Protein AF-A0A810MZL2-F1 (afdb_monomer)

Nearest PDB structures (foldseek):
  2j1d-assembly1_G-2  TM=3.906E-01  e=5.690E+00  Homo sapiens

Sequence (263 aa):
MPAPQLIANAVSPTTVRTTRIGEGPQLATGLQIASEGLPTWSGIEKAMVGMSNGARTTRPPNHARLKVSGQWRQSMTGVDTPGEWGIVSLYWDPTSALTPEQRGDFRGRWDDLLWLNVPG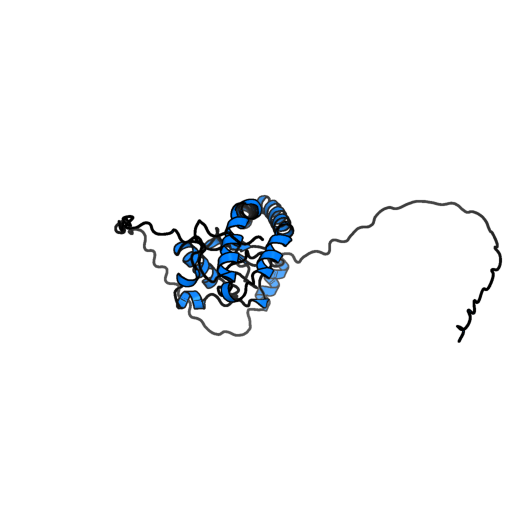PFWTGETDTCWTGRLHAPEHVLYGGEYFSEFVYRQPRTTAEVAALAEAAWDDPFGGYGCDGDDRWTPDAVRIWWRERDRVIQYVEQLSQRWIASERADEREAAAGLQDFASYLVGPLSDDLRIYLYWLIERRSPNPSDRLPPL

Solvent-accessible surface area (backbone atoms only — not comparable to full-atom values): 16521 Å² total; per-residue (Å²): 139,83,87,87,83,90,85,87,88,86,83,84,90,87,84,89,87,89,84,83,89,80,83,88,84,84,90,80,90,80,87,80,79,80,81,80,78,78,83,55,70,75,61,53,58,58,52,58,69,68,64,74,80,70,86,92,76,89,75,84,86,85,85,75,87,75,86,77,80,86,86,90,76,88,87,82,88,72,73,80,71,89,73,70,92,71,77,76,65,72,49,72,73,54,68,76,65,53,51,77,70,52,54,68,29,42,59,28,52,77,94,46,50,42,89,76,33,42,85,49,39,49,36,22,14,64,35,56,61,82,70,51,38,43,78,51,20,50,86,26,33,46,69,36,80,96,78,40,23,44,29,24,64,42,82,56,88,46,64,68,48,41,49,24,48,40,52,20,23,60,68,35,89,60,23,10,26,29,60,60,26,75,83,64,63,43,69,64,57,49,32,51,52,60,74,48,38,67,61,53,44,55,50,37,54,55,51,22,59,56,20,61,71,42,91,48,68,66,44,36,53,53,20,53,47,32,51,52,47,49,53,34,71,78,46,64,45,61,59,53,52,21,49,48,42,34,27,69,72,70,74,44,56,54,54,99,85,56,84,66,54,85,115

Foldseek 3Di:
DDDDDDDDDDDDDDDDDDDDDDDDDDDDDDDDDDDPDDDDPVVVVVVVVVPPPDDDDDDDDDPDDDPDDDDDDDDDPPPPDPDDPPQPFPDDQLVVLDDPVLQVLQPADPVQFDLLAQQDQKWFGDWDPPVQLCVQQVLFWAFDDPRRDITGLDDDDDSSNSVSNSVSSNPTPVSRMGRRRLVPDDLVNNVVSLVCLVVSLVRLVVQLVVLCPDPDPSSVSSSVSSVVSNVCSVPDSQVVSQQVSCCSVVVGGDGPPDDGDHD

Secondary structure (DSSP, 8-state):
-PPPPP-----------------------------PPPPPHHHHHHHHHHHSSS---------------S---S---------S-----S---GGGG--HHHHTT----GGG--TTSPSSS-EESS---SS-HHHH-TTTEEEETTTTEEEE-S---SHHHHHHHHHHHHH-TT--EE--HHHH--HHHHHHHHHTHHHHHHHHHHHHHHHHT-S-HHHHHHHHHHHHHHHHHHTTHHHHHHHHHHHHHHSSPPPTTS-PPP-

Mean predicted aligned error: 14.92 Å

Structure (mmCIF, N/CA/C/O backbone):
data_AF-A0A810MZL2-F1
#
_entry.id   AF-A0A810MZL2-F1
#
loop_
_atom_site.group_PDB
_atom_site.id
_atom_site.type_symbol
_atom_site.label_atom_id
_atom_site.label_alt_id
_atom_site.label_comp_id
_atom_site.label_asym_id
_atom_site.label_entity_id
_atom_site.label_seq_id
_atom_site.pdbx_PDB_ins_code
_atom_site.Cartn_x
_atom_site.Cartn_y
_atom_site.Cartn_z
_atom_site.occupancy
_atom_site.B_iso_or_equiv
_atom_site.auth_seq_id
_atom_site.auth_comp_id
_atom_site.auth_asym_id
_atom_site.auth_atom_id
_atom_site.pdbx_PDB_model_num
ATOM 1 N N . MET A 1 1 ? 4.705 -58.373 40.920 1.00 43.41 1 MET A N 1
ATOM 2 C CA . MET A 1 1 ? 4.534 -58.717 39.491 1.00 43.41 1 MET A CA 1
ATOM 3 C C . MET A 1 1 ? 5.725 -58.126 38.742 1.00 43.41 1 MET A C 1
ATOM 5 O O . MET A 1 1 ? 5.805 -56.905 38.699 1.00 43.41 1 MET A O 1
ATOM 9 N N . PRO A 1 2 ? 6.713 -58.933 38.315 1.00 46.03 2 PRO A N 1
ATOM 10 C CA . PRO A 1 2 ? 7.982 -58.438 37.778 1.00 46.03 2 PRO A CA 1
ATOM 11 C C . PRO A 1 2 ? 7.956 -58.244 36.251 1.00 46.03 2 PRO A C 1
ATOM 13 O O . PRO A 1 2 ? 7.150 -58.854 35.551 1.00 46.03 2 PRO A O 1
ATOM 16 N N . ALA A 1 3 ? 8.859 -57.388 35.767 1.00 34.78 3 ALA A N 1
ATOM 17 C CA . ALA A 1 3 ? 9.114 -57.081 34.358 1.00 34.78 3 ALA A CA 1
ATOM 18 C C . ALA A 1 3 ? 9.802 -58.242 33.600 1.00 34.78 3 ALA A C 1
ATOM 20 O O . ALA A 1 3 ? 10.537 -59.009 34.229 1.00 34.78 3 ALA A O 1
ATOM 21 N N . PRO A 1 4 ? 9.643 -58.354 32.264 1.00 58.44 4 PRO A N 1
ATOM 22 C CA . PRO A 1 4 ? 10.407 -59.287 31.443 1.00 58.44 4 PRO A CA 1
ATOM 23 C C . PRO A 1 4 ? 11.648 -58.658 30.781 1.00 58.44 4 PRO A C 1
ATOM 25 O O . PRO A 1 4 ? 11.786 -57.444 30.651 1.00 58.44 4 PRO A O 1
ATOM 28 N N . GLN A 1 5 ? 12.560 -59.557 30.413 1.00 45.75 5 GLN A N 1
ATOM 29 C CA . GLN A 1 5 ? 13.989 -59.383 30.160 1.00 45.75 5 GLN A CA 1
ATOM 30 C C . GLN A 1 5 ? 14.383 -58.893 28.753 1.00 45.75 5 GLN A C 1
ATOM 32 O O . GLN A 1 5 ? 13.670 -59.079 27.772 1.00 45.75 5 GLN A O 1
ATOM 37 N N . LEU A 1 6 ? 15.606 -58.350 28.704 1.00 35.94 6 LEU A N 1
ATOM 38 C CA . LEU A 1 6 ? 16.477 -58.114 27.547 1.00 35.94 6 LEU A CA 1
ATOM 39 C C . LEU A 1 6 ? 16.831 -59.404 26.782 1.00 35.94 6 LEU A C 1
ATOM 41 O O . LEU A 1 6 ? 17.169 -60.408 27.406 1.00 35.94 6 LEU A O 1
ATOM 45 N N . ILE A 1 7 ? 16.927 -59.318 25.450 1.00 41.00 7 ILE A N 1
ATOM 46 C CA . ILE A 1 7 ? 17.818 -60.167 24.640 1.00 41.00 7 ILE A CA 1
ATOM 47 C C . ILE A 1 7 ? 18.629 -59.257 23.712 1.00 41.00 7 ILE A C 1
ATOM 49 O O . ILE A 1 7 ? 18.082 -58.558 22.863 1.00 41.00 7 ILE A O 1
ATOM 53 N N . ALA A 1 8 ? 19.945 -59.276 23.914 1.00 33.94 8 ALA A N 1
ATOM 54 C CA . ALA A 1 8 ? 20.959 -58.687 23.054 1.00 33.94 8 ALA A CA 1
ATOM 55 C C . ALA A 1 8 ? 21.485 -59.759 22.088 1.00 33.94 8 ALA A C 1
ATOM 57 O O . ALA A 1 8 ? 21.716 -60.890 22.509 1.00 33.94 8 ALA A O 1
ATOM 58 N N . ASN A 1 9 ? 21.733 -59.393 20.829 1.00 38.91 9 ASN A N 1
ATOM 59 C CA . ASN A 1 9 ? 22.523 -60.200 19.899 1.00 38.91 9 ASN A CA 1
ATOM 60 C C . ASN A 1 9 ? 23.754 -59.403 19.468 1.00 38.91 9 ASN A C 1
ATOM 62 O O . ASN A 1 9 ? 23.645 -58.363 18.821 1.00 38.91 9 ASN A O 1
ATOM 66 N N . ALA A 1 10 ? 24.919 -59.920 19.850 1.00 33.16 10 ALA A N 1
ATOM 67 C CA . ALA A 1 10 ? 26.232 -59.502 19.394 1.00 33.16 10 ALA A CA 1
ATOM 68 C C . ALA A 1 10 ? 26.751 -60.533 18.383 1.00 33.16 10 ALA A C 1
ATOM 70 O O . ALA A 1 10 ? 26.660 -61.735 18.629 1.00 33.16 10 ALA A O 1
ATOM 71 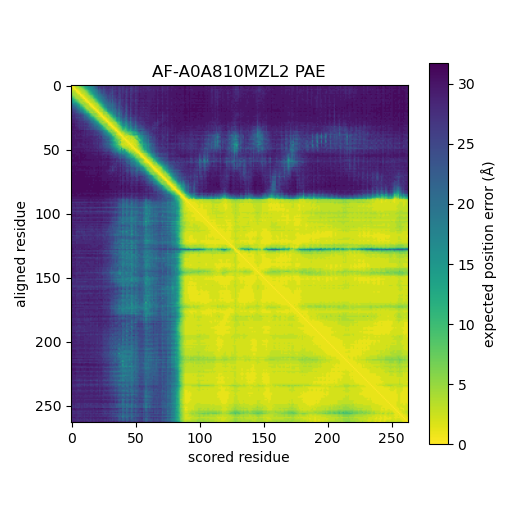N N . VAL A 1 11 ? 27.336 -60.069 17.278 1.00 42.22 11 VAL A N 1
ATOM 72 C CA . VAL A 1 11 ? 28.212 -60.880 16.421 1.00 42.22 11 VAL A CA 1
ATOM 73 C C . VAL A 1 11 ? 29.486 -60.077 16.165 1.00 42.22 11 VAL A C 1
ATOM 75 O O . VAL A 1 11 ? 29.443 -58.922 15.749 1.00 42.22 11 VAL A O 1
ATOM 78 N N . SER A 1 12 ? 30.609 -60.705 16.501 1.00 38.16 12 SER A N 1
ATOM 79 C CA . SER A 1 12 ? 31.983 -60.202 16.442 1.00 38.16 12 SER A CA 1
ATOM 80 C C . SER A 1 12 ? 32.639 -60.408 15.057 1.00 38.16 12 SER A C 1
ATOM 82 O O . SER A 1 12 ? 32.068 -61.088 14.204 1.00 38.16 12 SER A O 1
ATOM 84 N N . PRO A 1 13 ? 33.822 -59.803 14.811 1.00 45.28 13 PRO A N 1
ATOM 85 C CA . PRO A 1 13 ? 34.313 -59.435 13.483 1.00 45.28 13 PRO A CA 1
ATOM 86 C C . PRO A 1 13 ? 35.298 -60.453 12.886 1.00 45.28 13 PRO A C 1
ATOM 88 O O . PRO A 1 13 ? 35.836 -61.308 13.586 1.00 45.28 13 PRO A O 1
ATOM 91 N N . THR A 1 14 ? 35.593 -60.330 11.588 1.00 40.53 14 THR A N 1
ATOM 92 C CA . THR A 1 14 ? 36.705 -61.043 10.934 1.00 40.53 14 THR A CA 1
ATOM 93 C C . THR A 1 14 ? 37.639 -60.076 10.202 1.00 40.53 14 THR A C 1
ATOM 95 O O . THR A 1 14 ? 37.231 -59.072 9.627 1.00 40.53 14 THR A O 1
ATOM 98 N N . THR A 1 15 ? 38.915 -60.422 10.313 1.00 38.75 15 THR A N 1
ATOM 99 C CA . THR A 1 15 ? 40.168 -59.695 10.112 1.00 38.75 15 THR A CA 1
ATOM 100 C C . THR A 1 15 ? 40.555 -59.344 8.666 1.00 38.75 15 THR A C 1
ATOM 102 O O . THR A 1 15 ? 40.478 -60.164 7.760 1.00 38.75 15 THR A O 1
ATOM 105 N N . VAL A 1 16 ? 41.074 -58.116 8.538 1.00 36.69 16 VAL A N 1
ATOM 106 C CA . VAL A 1 16 ? 42.170 -57.559 7.709 1.00 36.69 16 VAL A CA 1
ATOM 107 C C . VAL A 1 16 ? 42.904 -58.480 6.712 1.00 36.69 16 VAL A C 1
ATOM 109 O O . VAL A 1 16 ? 43.498 -59.489 7.092 1.00 36.69 16 VAL A O 1
ATOM 112 N N . ARG A 1 17 ? 43.088 -57.979 5.477 1.00 33.75 17 ARG A N 1
ATOM 113 C CA . ARG A 1 17 ? 44.313 -58.215 4.689 1.00 33.75 17 ARG A CA 1
ATOM 114 C C . ARG A 1 17 ? 44.748 -56.961 3.917 1.00 33.75 17 ARG A C 1
ATOM 116 O O . ARG A 1 17 ? 43.993 -56.400 3.133 1.00 33.75 17 ARG A O 1
ATOM 123 N N . THR A 1 18 ? 45.985 -56.554 4.176 1.00 37.38 18 THR A N 1
ATOM 124 C CA . THR A 1 18 ? 46.707 -55.394 3.635 1.00 37.38 18 THR A CA 1
ATOM 125 C C . THR A 1 18 ? 47.349 -55.712 2.283 1.00 37.38 18 THR A C 1
ATOM 127 O O . THR A 1 18 ? 48.017 -56.738 2.173 1.00 37.38 18 THR A O 1
ATOM 130 N N . THR A 1 19 ? 47.277 -54.795 1.309 1.00 37.09 19 THR A N 1
ATOM 131 C CA . THR A 1 19 ? 48.292 -54.687 0.241 1.00 37.09 19 THR A CA 1
ATOM 132 C C . THR A 1 19 ? 48.511 -53.223 -0.169 1.00 37.09 19 THR A C 1
ATOM 134 O O . THR A 1 19 ? 47.628 -52.387 -0.011 1.00 37.09 19 THR A O 1
ATOM 137 N N . ARG A 1 20 ? 49.746 -52.940 -0.597 1.00 33.47 20 ARG A N 1
ATOM 138 C CA . ARG A 1 20 ? 50.459 -51.653 -0.697 1.00 33.47 20 ARG A CA 1
ATOM 139 C C . ARG A 1 20 ? 50.019 -50.698 -1.821 1.00 33.47 20 ARG A C 1
ATOM 141 O O . ARG A 1 20 ? 49.760 -51.138 -2.928 1.00 33.47 20 ARG A O 1
ATOM 148 N N . ILE A 1 21 ? 50.121 -49.403 -1.492 1.00 38.66 21 ILE A N 1
ATOM 149 C CA . ILE A 1 21 ? 50.854 -48.282 -2.139 1.00 38.66 21 ILE A CA 1
ATOM 150 C C . ILE A 1 21 ? 51.006 -48.296 -3.674 1.00 38.66 21 ILE A C 1
ATOM 152 O O . ILE A 1 21 ? 51.748 -49.110 -4.218 1.00 38.66 21 ILE A O 1
ATOM 156 N N . GLY A 1 22 ? 50.452 -47.255 -4.307 1.00 30.98 22 GLY A N 1
ATOM 157 C CA . GLY A 1 22 ? 50.811 -46.747 -5.633 1.00 30.98 22 GLY A CA 1
ATOM 158 C C . GLY A 1 22 ? 50.237 -45.336 -5.848 1.00 30.98 22 GLY A C 1
ATOM 159 O O . GLY A 1 22 ? 49.026 -45.188 -5.904 1.00 30.98 22 GLY A O 1
ATOM 160 N N . GLU A 1 23 ? 51.137 -44.349 -5.827 1.00 32.81 23 GLU A N 1
ATOM 161 C CA . GLU A 1 23 ? 51.204 -43.013 -6.471 1.00 32.81 23 GLU A CA 1
ATOM 162 C C . GLU A 1 23 ? 49.926 -42.278 -6.976 1.00 32.81 23 GLU A C 1
ATOM 164 O O . GLU A 1 23 ? 49.040 -42.862 -7.584 1.00 32.81 23 GLU A O 1
ATOM 169 N N . GLY A 1 24 ? 49.872 -40.952 -6.728 1.00 28.53 24 GLY A N 1
ATOM 170 C CA . GLY A 1 24 ? 48.767 -40.013 -7.044 1.00 28.53 24 GLY A CA 1
ATOM 171 C C . GLY A 1 24 ? 48.592 -39.646 -8.539 1.00 28.53 24 GLY A C 1
ATOM 172 O O . GLY A 1 24 ? 49.032 -40.428 -9.375 1.00 28.53 24 GLY A O 1
ATOM 173 N N . PRO A 1 25 ? 48.023 -38.471 -8.933 1.00 41.97 25 PRO A N 1
ATOM 174 C CA . PRO A 1 25 ? 47.819 -37.250 -8.138 1.00 41.97 25 PRO A CA 1
ATOM 175 C C . PRO A 1 25 ? 46.492 -36.464 -8.392 1.00 41.97 25 PRO A C 1
ATOM 177 O O . PRO A 1 25 ? 45.646 -36.841 -9.191 1.00 41.97 25 PRO A O 1
ATOM 180 N N . GLN A 1 26 ? 46.425 -35.295 -7.736 1.00 31.58 26 GLN A N 1
ATOM 181 C CA . GLN A 1 26 ? 45.693 -34.057 -8.071 1.00 31.58 26 GLN A CA 1
ATOM 182 C C . GLN A 1 26 ? 44.219 -33.871 -7.655 1.00 31.58 26 GLN A C 1
ATOM 184 O O . GLN A 1 26 ? 43.275 -34.427 -8.202 1.00 31.58 26 GLN A O 1
ATOM 189 N N . LEU A 1 27 ? 44.081 -32.945 -6.699 1.00 38.19 27 LEU A N 1
ATOM 190 C CA . LEU A 1 27 ? 42.889 -32.195 -6.321 1.00 38.19 27 LEU A CA 1
ATOM 191 C C . LEU A 1 27 ? 42.404 -31.318 -7.486 1.00 38.19 27 LEU A C 1
ATOM 193 O O . LEU A 1 27 ? 43.181 -30.530 -8.023 1.00 38.19 27 LEU A O 1
ATOM 197 N N . ALA A 1 28 ? 41.108 -31.387 -7.785 1.00 31.11 28 ALA A N 1
ATOM 198 C CA . ALA A 1 28 ? 40.386 -30.365 -8.533 1.00 31.11 28 ALA A CA 1
ATOM 199 C C . ALA A 1 28 ? 39.154 -29.934 -7.727 1.00 31.11 28 ALA A C 1
ATOM 201 O O . ALA A 1 28 ? 38.182 -30.671 -7.568 1.00 31.11 28 ALA A O 1
ATOM 202 N N . THR A 1 29 ? 39.250 -28.725 -7.186 1.00 38.25 29 THR A N 1
ATOM 203 C CA . THR A 1 29 ? 38.166 -27.922 -6.624 1.00 38.25 29 THR A CA 1
ATOM 204 C C . THR A 1 29 ? 37.344 -27.348 -7.780 1.00 38.25 29 THR A C 1
ATOM 206 O O . THR A 1 29 ? 37.923 -26.775 -8.699 1.00 38.25 29 THR A O 1
ATOM 209 N N . GLY A 1 30 ? 36.014 -27.454 -7.736 1.00 28.61 30 GLY A N 1
ATOM 210 C CA . GLY A 1 30 ? 35.147 -26.790 -8.715 1.00 28.61 30 GLY A CA 1
ATOM 211 C C . GLY A 1 30 ? 33.724 -27.335 -8.734 1.00 28.61 30 GLY A C 1
ATOM 212 O O . GLY A 1 30 ? 33.381 -28.124 -9.606 1.00 28.61 30 GLY A O 1
ATOM 213 N N . LEU A 1 31 ? 32.886 -26.910 -7.785 1.00 28.48 31 LEU A N 1
ATOM 214 C CA . LEU A 1 31 ? 31.438 -27.086 -7.896 1.00 28.48 31 LEU A CA 1
ATOM 215 C C . LEU A 1 31 ? 30.876 -25.851 -8.623 1.00 28.48 31 LEU A C 1
ATOM 217 O O . LEU A 1 31 ? 30.673 -24.802 -8.016 1.00 28.48 31 LEU A O 1
ATOM 221 N N . GLN A 1 32 ? 30.694 -25.959 -9.940 1.00 29.02 32 GLN A N 1
ATOM 222 C CA . GLN A 1 32 ? 29.885 -25.023 -10.721 1.00 29.02 32 GLN A CA 1
ATOM 223 C C . GLN A 1 32 ? 28.412 -25.280 -10.397 1.00 29.02 32 GLN A C 1
ATOM 225 O O . GLN A 1 32 ? 27.876 -26.334 -10.729 1.00 29.02 32 GLN A O 1
ATOM 230 N N . ILE A 1 33 ? 27.755 -24.310 -9.763 1.00 33.25 33 ILE A N 1
ATOM 231 C CA . ILE A 1 33 ? 26.295 -24.230 -9.776 1.00 33.25 33 ILE A CA 1
ATOM 232 C C . ILE A 1 33 ? 25.927 -23.615 -11.125 1.00 33.25 33 ILE A C 1
ATOM 234 O O . ILE A 1 33 ? 26.292 -22.477 -11.418 1.00 33.25 33 ILE A O 1
ATOM 238 N N . ALA A 1 34 ? 25.271 -24.404 -11.970 1.00 28.20 34 ALA A N 1
ATOM 239 C CA . ALA A 1 34 ? 24.714 -23.938 -13.226 1.00 28.20 34 ALA A CA 1
ATOM 240 C C . ALA A 1 34 ? 23.592 -22.930 -12.936 1.00 28.20 34 ALA A C 1
ATOM 242 O O . ALA A 1 34 ? 22.619 -23.249 -12.256 1.00 28.20 34 ALA A O 1
ATOM 243 N N . SER A 1 35 ? 23.737 -21.710 -13.449 1.00 32.91 35 SER A N 1
ATOM 244 C CA . SER A 1 35 ? 22.640 -20.758 -13.583 1.00 32.91 35 SER A CA 1
ATOM 245 C C . SER A 1 35 ? 21.758 -21.215 -14.745 1.00 32.91 35 SER A C 1
ATOM 247 O O . SER A 1 35 ? 22.084 -20.966 -15.909 1.00 32.91 35 SER A O 1
ATOM 249 N N . GLU A 1 36 ? 20.671 -21.921 -14.455 1.00 30.22 36 GLU A N 1
ATOM 250 C CA . GLU A 1 36 ? 19.623 -22.132 -15.452 1.00 30.22 36 GLU A CA 1
ATOM 251 C C . GLU A 1 36 ? 18.933 -20.787 -15.720 1.00 30.22 36 GLU A C 1
ATOM 253 O O . GLU A 1 36 ? 18.486 -20.093 -14.807 1.00 30.22 36 GLU A O 1
ATOM 258 N N . GLY A 1 37 ? 18.977 -20.367 -16.985 1.00 30.42 37 GLY A N 1
ATOM 259 C CA . GLY A 1 37 ? 18.555 -19.048 -17.434 1.00 30.42 37 GLY A CA 1
ATOM 260 C C . GLY A 1 37 ? 17.040 -18.872 -17.413 1.00 30.42 37 GLY A C 1
ATOM 261 O O . GLY A 1 37 ? 16.300 -19.692 -17.954 1.00 30.42 37 GLY A O 1
ATOM 262 N N . LEU A 1 38 ? 16.597 -17.750 -16.846 1.00 37.44 38 LEU A N 1
ATOM 263 C CA . LEU A 1 38 ? 15.251 -17.219 -17.047 1.00 37.44 38 LEU A CA 1
ATOM 264 C C . LEU A 1 38 ? 15.050 -16.83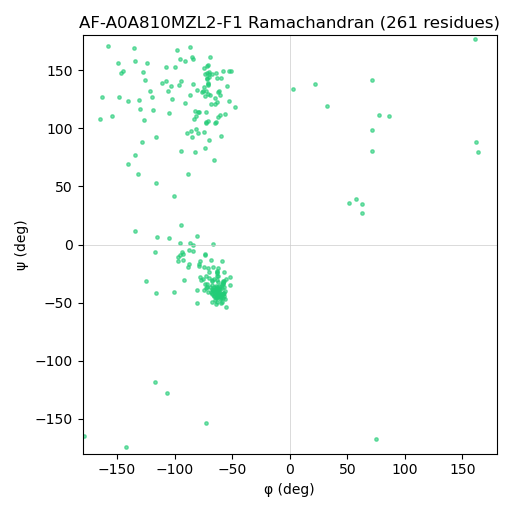5 -18.528 1.00 37.44 38 LEU A C 1
ATOM 266 O O . LEU A 1 38 ? 16.010 -16.417 -19.189 1.00 37.44 38 LEU A O 1
ATOM 270 N N . PRO A 1 39 ? 13.827 -16.969 -19.074 1.00 33.41 39 PRO A N 1
ATOM 271 C CA . PRO A 1 39 ? 13.556 -16.646 -20.467 1.00 33.41 39 PRO A CA 1
ATOM 272 C C . PRO A 1 39 ? 13.842 -15.169 -20.750 1.00 33.41 39 PRO A C 1
ATOM 274 O O . PRO A 1 39 ? 13.417 -14.269 -20.030 1.00 33.41 39 PRO A O 1
ATOM 277 N N . THR A 1 40 ? 14.572 -14.921 -21.834 1.00 46.66 40 THR A N 1
ATOM 278 C CA . THR A 1 40 ? 14.794 -13.568 -22.349 1.00 46.66 40 THR A CA 1
ATOM 279 C C . THR A 1 40 ? 13.507 -13.022 -22.972 1.00 46.66 40 THR A C 1
ATOM 281 O O . THR A 1 40 ? 12.681 -13.782 -23.476 1.00 46.66 40 THR A O 1
ATOM 284 N N . TRP A 1 41 ? 13.351 -11.696 -22.986 1.00 36.72 41 TRP A N 1
ATOM 285 C CA . TRP A 1 41 ? 12.169 -10.979 -23.496 1.00 36.72 41 TRP A CA 1
ATOM 286 C C . TRP A 1 41 ? 11.746 -11.385 -24.929 1.00 36.72 41 TRP A C 1
ATOM 288 O O . TRP A 1 41 ? 10.560 -11.422 -25.247 1.00 36.72 41 TRP A O 1
ATOM 298 N N . SER A 1 42 ? 12.690 -11.836 -25.765 1.00 37.75 42 SER A N 1
ATOM 299 C CA . SER A 1 42 ? 12.408 -12.391 -27.103 1.00 37.75 42 SER A CA 1
ATOM 300 C C . SER A 1 42 ? 11.564 -13.682 -27.079 1.00 37.75 42 SER A C 1
ATOM 302 O O . SER A 1 42 ? 10.841 -13.981 -28.033 1.00 37.75 42 SER A O 1
ATOM 304 N N . GLY A 1 43 ? 11.628 -14.456 -25.991 1.00 32.50 43 GLY A N 1
ATOM 305 C CA . GLY A 1 43 ? 10.793 -15.639 -25.772 1.00 32.50 43 GLY A CA 1
ATOM 306 C C . GLY A 1 43 ? 9.349 -15.299 -25.398 1.00 32.50 43 GLY A C 1
ATOM 307 O O . GLY A 1 43 ? 8.437 -16.036 -25.769 1.00 32.50 43 GLY A O 1
ATOM 308 N N . ILE A 1 44 ? 9.135 -14.159 -24.736 1.00 42.12 44 ILE A N 1
ATOM 309 C CA . ILE A 1 44 ? 7.817 -13.701 -24.279 1.00 42.12 44 ILE A CA 1
ATOM 310 C C . ILE A 1 44 ? 7.048 -13.051 -25.443 1.00 42.12 44 ILE A C 1
ATOM 312 O O . ILE A 1 44 ? 5.876 -13.364 -25.646 1.00 42.12 44 ILE A O 1
ATOM 316 N N . GLU A 1 45 ? 7.713 -12.283 -26.318 1.00 35.00 45 GLU A N 1
ATOM 317 C CA . GLU A 1 45 ? 7.092 -11.729 -27.540 1.00 35.00 45 GLU A CA 1
ATOM 318 C C . GLU A 1 45 ? 6.504 -12.812 -28.465 1.00 35.00 45 GLU A C 1
ATOM 320 O O . GLU A 1 45 ? 5.432 -12.634 -29.048 1.00 35.00 45 GLU A O 1
ATOM 325 N N . LYS A 1 46 ? 7.158 -13.978 -28.575 1.00 35.50 46 LYS A N 1
ATOM 326 C CA . LYS A 1 46 ? 6.647 -15.103 -29.380 1.00 35.50 46 LYS A CA 1
ATOM 327 C C . LYS A 1 46 ? 5.411 -15.771 -28.773 1.00 35.50 46 LYS A C 1
ATOM 329 O O . LYS A 1 46 ? 4.587 -16.283 -29.530 1.00 35.50 46 LYS A O 1
ATOM 334 N N . ALA A 1 47 ? 5.261 -15.749 -27.448 1.00 39.34 47 ALA A N 1
ATOM 335 C CA . ALA A 1 47 ? 4.066 -16.258 -26.777 1.00 39.34 47 ALA A CA 1
ATOM 336 C C . ALA A 1 47 ? 2.860 -15.318 -26.981 1.00 39.34 47 ALA A C 1
ATOM 338 O O . ALA A 1 47 ? 1.756 -15.791 -27.255 1.00 39.34 47 ALA A O 1
ATOM 339 N N . MET A 1 48 ? 3.082 -13.996 -26.983 1.00 37.91 48 MET A N 1
ATOM 340 C CA . MET A 1 48 ? 2.030 -12.986 -27.194 1.00 37.91 48 MET A CA 1
ATOM 341 C C . MET A 1 48 ? 1.386 -13.055 -28.595 1.00 37.91 48 MET A C 1
ATOM 343 O O . MET A 1 48 ? 0.172 -12.885 -28.739 1.00 37.91 48 MET A O 1
ATOM 347 N N . VAL A 1 49 ? 2.165 -13.374 -29.638 1.00 42.62 49 VAL A N 1
ATOM 348 C CA . VAL A 1 49 ? 1.642 -13.530 -31.014 1.00 42.62 49 VAL A CA 1
ATOM 349 C C . VAL A 1 49 ? 0.817 -14.817 -31.177 1.00 42.62 49 VAL A C 1
ATOM 351 O O . VAL A 1 49 ? -0.104 -14.862 -31.993 1.00 42.62 49 VAL A O 1
ATOM 354 N N . GLY A 1 50 ? 1.095 -15.857 -30.383 1.00 34.44 50 GLY A N 1
ATOM 355 C CA . GLY A 1 50 ? 0.386 -17.139 -30.447 1.00 34.44 50 GLY A CA 1
ATOM 356 C C . GLY A 1 50 ? -0.997 -17.136 -29.786 1.00 34.44 50 GLY A C 1
ATOM 357 O O . GLY A 1 50 ? -1.874 -17.885 -30.213 1.00 34.44 50 GLY A O 1
ATOM 358 N N . MET A 1 51 ? -1.216 -16.285 -28.779 1.00 38.31 51 MET A N 1
ATOM 359 C CA . MET A 1 51 ? -2.437 -16.301 -27.953 1.00 38.31 51 MET A CA 1
ATOM 360 C C . MET A 1 51 ? -3.521 -15.311 -28.422 1.00 38.31 51 MET A C 1
ATOM 362 O O . MET A 1 51 ? -4.666 -15.406 -27.993 1.00 38.31 51 MET A O 1
ATOM 366 N N . SER A 1 52 ? -3.214 -14.428 -29.382 1.00 37.09 52 SER A N 1
ATOM 367 C CA . SER A 1 52 ? -4.147 -13.407 -29.902 1.00 37.09 52 SER A CA 1
ATOM 368 C C . SER A 1 52 ? -5.172 -13.908 -30.944 1.00 37.09 52 SER A C 1
ATOM 370 O O . SER A 1 52 ? -5.908 -13.108 -31.520 1.00 37.09 52 SER A O 1
ATOM 372 N N . ASN A 1 53 ? -5.269 -15.220 -31.199 1.00 34.59 53 ASN A N 1
ATOM 373 C CA . ASN A 1 53 ?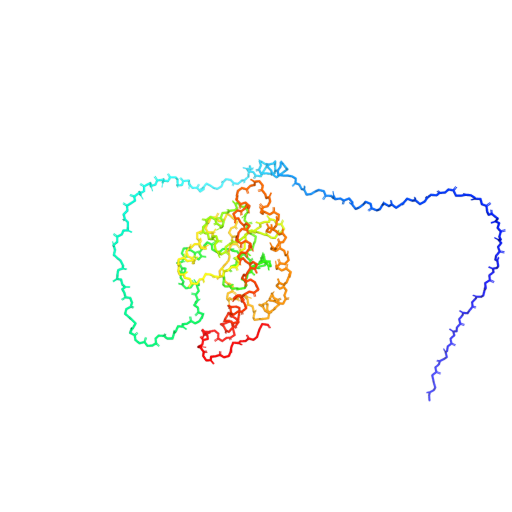 -6.205 -15.802 -32.177 1.00 34.59 53 ASN A CA 1
ATOM 374 C C . ASN A 1 53 ? -7.257 -16.727 -31.534 1.00 34.59 53 ASN A C 1
ATOM 376 O O . ASN A 1 53 ? -7.461 -17.857 -31.972 1.00 34.59 53 ASN A O 1
ATOM 380 N N . GLY A 1 54 ? -7.977 -16.243 -30.521 1.00 34.91 54 GLY A N 1
ATOM 381 C CA . GLY A 1 54 ? -9.145 -16.941 -29.979 1.00 34.91 54 GLY A CA 1
ATOM 382 C C . GLY A 1 54 ? -10.032 -16.029 -29.132 1.00 34.91 54 GLY A C 1
ATOM 383 O O . GLY A 1 54 ? -9.547 -15.407 -28.204 1.00 34.91 54 GLY A O 1
ATOM 384 N N . ALA A 1 55 ? -11.329 -15.986 -29.453 1.00 34.69 55 ALA A N 1
ATOM 385 C CA . ALA A 1 55 ? -12.405 -15.247 -28.772 1.00 34.69 55 ALA A CA 1
ATOM 386 C C . ALA A 1 55 ? -12.398 -13.708 -28.915 1.00 34.69 55 ALA A C 1
ATOM 388 O O . ALA A 1 55 ? -12.039 -12.936 -28.034 1.00 34.69 55 ALA A O 1
ATOM 389 N N . ARG A 1 56 ? -12.922 -13.265 -30.062 1.00 34.16 56 ARG A N 1
ATOM 390 C CA . ARG A 1 56 ? -13.290 -11.882 -30.366 1.00 34.16 56 ARG A CA 1
ATOM 391 C C . ARG A 1 56 ? -14.673 -11.587 -29.759 1.00 34.16 56 ARG A C 1
ATOM 393 O O . ARG A 1 56 ? -15.681 -11.936 -30.366 1.00 34.16 56 ARG A O 1
ATOM 400 N N . THR A 1 57 ? -14.741 -10.939 -28.597 1.00 38.12 57 THR A N 1
ATOM 401 C CA . THR A 1 57 ? -15.923 -10.156 -28.191 1.00 38.12 57 THR A CA 1
ATOM 402 C C . THR A 1 57 ? -15.572 -8.681 -28.345 1.00 38.12 57 THR A C 1
ATOM 404 O O . THR A 1 57 ? -14.649 -8.146 -27.741 1.00 38.12 57 THR A O 1
ATOM 407 N N . THR A 1 58 ? -16.244 -8.028 -29.284 1.00 34.47 58 THR A N 1
ATOM 408 C CA . THR A 1 58 ? -15.957 -6.658 -29.703 1.00 34.47 58 THR A CA 1
ATOM 409 C C . THR A 1 58 ? -16.401 -5.660 -28.634 1.00 34.47 58 THR A C 1
ATOM 411 O O . THR A 1 58 ? -17.593 -5.378 -28.519 1.00 34.47 58 THR A O 1
ATOM 414 N N . ARG A 1 59 ? -15.452 -5.092 -27.883 1.00 41.69 59 ARG A N 1
ATOM 415 C CA . ARG A 1 59 ? -15.634 -3.826 -27.152 1.00 41.69 59 ARG A CA 1
ATOM 416 C C . ARG A 1 59 ? -15.293 -2.681 -28.126 1.00 41.69 59 ARG A C 1
ATOM 418 O O . ARG A 1 59 ? -14.260 -2.774 -28.791 1.00 41.69 59 ARG A O 1
ATOM 425 N N . PRO A 1 60 ? -16.145 -1.658 -28.315 1.00 33.69 60 PRO A N 1
ATOM 426 C CA . PRO A 1 60 ? -15.866 -0.610 -29.293 1.00 33.69 60 PRO A CA 1
ATOM 427 C C . PRO A 1 60 ? -14.723 0.308 -28.816 1.00 33.69 60 PRO A C 1
ATOM 429 O O . PRO A 1 60 ? -14.649 0.612 -27.625 1.00 33.69 60 PRO A O 1
ATOM 432 N N . PRO A 1 61 ? -13.851 0.778 -29.727 1.00 34.44 61 PRO A N 1
ATOM 433 C CA . PRO A 1 61 ? -12.766 1.689 -29.393 1.00 34.44 61 PRO A CA 1
ATOM 434 C C . PRO A 1 61 ? -13.295 3.127 -29.332 1.00 34.44 61 PRO A C 1
ATOM 436 O O . PRO A 1 61 ? -13.686 3.687 -30.354 1.00 34.44 61 PRO A O 1
ATOM 439 N N . ASN A 1 62 ? -13.266 3.758 -28.158 1.00 37.94 62 ASN A N 1
ATOM 440 C CA . ASN A 1 62 ? -13.495 5.200 -28.045 1.00 37.94 62 ASN A CA 1
ATOM 441 C C . ASN A 1 62 ? -12.159 5.948 -28.052 1.00 37.94 62 ASN A C 1
ATOM 443 O O . ASN A 1 62 ? -11.656 6.403 -27.031 1.00 37.94 62 ASN A O 1
ATOM 447 N N . HIS A 1 63 ? -11.610 6.134 -29.253 1.00 32.88 63 HIS A N 1
ATOM 448 C CA . HIS A 1 63 ? -10.726 7.263 -29.514 1.00 32.88 63 HIS A CA 1
ATOM 449 C C . HIS A 1 63 ? -11.583 8.513 -29.742 1.00 32.88 63 HIS A C 1
ATOM 451 O O . HIS A 1 63 ? -12.012 8.792 -30.858 1.00 32.88 63 HIS A O 1
ATOM 457 N N . ALA A 1 64 ? -11.781 9.305 -28.691 1.00 31.36 64 ALA A N 1
ATOM 458 C CA . ALA A 1 64 ? -12.141 10.712 -28.818 1.00 31.36 64 ALA A CA 1
ATOM 459 C C . ALA A 1 64 ? -11.181 11.538 -27.962 1.00 31.36 64 ALA A C 1
ATOM 461 O O . ALA A 1 64 ? -11.398 11.826 -26.791 1.00 31.36 64 ALA A O 1
ATOM 462 N N . ARG A 1 65 ? -10.066 11.899 -28.595 1.00 34.84 65 ARG A N 1
ATOM 463 C CA . ARG A 1 65 ? -9.065 12.831 -28.089 1.00 34.84 65 ARG A CA 1
ATOM 464 C C . ARG A 1 65 ? -9.667 14.241 -28.092 1.00 34.84 65 ARG A C 1
ATOM 466 O O . ARG A 1 65 ? -9.539 14.956 -29.082 1.00 34.84 65 ARG A O 1
ATOM 473 N N . LEU A 1 66 ? -10.310 14.653 -27.003 1.00 26.92 66 LEU A N 1
ATOM 474 C CA . LEU A 1 66 ? -10.608 16.065 -26.754 1.00 26.92 66 LEU A CA 1
ATOM 475 C C . LEU A 1 66 ? -9.396 16.702 -26.072 1.00 26.92 66 LEU A C 1
ATOM 477 O O . LEU A 1 66 ? -9.202 16.614 -24.864 1.00 26.92 66 LEU A O 1
ATOM 481 N N . LYS A 1 67 ? -8.559 17.361 -26.879 1.00 34.47 67 LYS A N 1
ATOM 482 C CA . LYS A 1 67 ? -7.671 18.410 -26.378 1.00 34.47 67 LYS A CA 1
ATOM 483 C C . LYS A 1 67 ? -8.555 19.545 -25.858 1.00 34.47 67 LYS A C 1
ATOM 485 O O . LYS A 1 67 ? -9.093 20.299 -26.662 1.00 34.47 67 LYS A O 1
ATOM 490 N N . VAL A 1 68 ? -8.666 19.690 -24.543 1.00 30.83 68 VAL A N 1
ATOM 491 C CA . VAL A 1 68 ? -9.081 20.953 -23.923 1.00 30.83 68 VAL A CA 1
ATOM 492 C C . VAL A 1 68 ? -7.911 21.451 -23.088 1.00 30.83 68 VAL A C 1
ATOM 494 O O . VAL A 1 68 ? -7.698 21.071 -21.943 1.00 30.83 68 VAL A O 1
ATOM 497 N N . SER A 1 69 ? -7.095 22.274 -23.733 1.00 32.84 69 SER A N 1
ATOM 498 C CA . SER A 1 69 ? -6.127 23.144 -23.086 1.00 32.84 69 SER A CA 1
ATOM 499 C C . SER A 1 69 ? -6.858 24.259 -22.336 1.00 32.84 69 SER A C 1
ATOM 501 O O . SER A 1 69 ? -7.637 24.977 -22.952 1.00 32.84 69 SER A O 1
ATOM 503 N N . GLY A 1 70 ? -6.525 24.437 -21.056 1.00 30.83 70 GLY A N 1
ATOM 504 C CA . GLY A 1 70 ? -6.578 25.720 -20.351 1.00 30.83 70 GLY A CA 1
ATOM 505 C C . GLY A 1 70 ? -7.959 26.287 -20.018 1.00 30.83 70 GLY A C 1
ATOM 506 O O . GLY A 1 70 ? -8.541 26.981 -20.833 1.00 30.83 70 GLY A O 1
ATOM 507 N N . GLN A 1 71 ? -8.402 26.085 -18.774 1.00 33.72 71 GLN A N 1
ATOM 508 C CA . GLN A 1 71 ? -8.960 27.107 -17.864 1.00 33.72 71 GLN A CA 1
ATOM 509 C C . GLN A 1 71 ? -9.740 26.417 -16.742 1.00 33.72 71 GLN A C 1
ATOM 511 O O . GLN A 1 71 ? -10.949 26.263 -16.820 1.00 33.72 71 GLN A O 1
ATOM 516 N N . TRP A 1 72 ? -9.046 26.067 -15.660 1.00 29.77 72 TRP A N 1
ATOM 517 C CA . TRP A 1 72 ? -9.675 25.919 -14.347 1.00 29.77 72 TRP A CA 1
ATOM 518 C C . TRP A 1 72 ? -8.788 26.620 -13.313 1.00 29.77 72 TRP A C 1
ATOM 520 O O . TRP A 1 72 ? -7.989 26.016 -12.605 1.00 29.77 72 TRP A O 1
ATOM 530 N N . ARG A 1 73 ? -8.878 27.953 -13.292 1.00 36.94 73 ARG A N 1
ATOM 531 C CA . ARG A 1 73 ? -8.544 28.788 -12.133 1.00 36.94 73 ARG A CA 1
ATOM 532 C C . ARG A 1 73 ? -9.802 29.577 -11.790 1.00 36.94 73 ARG A C 1
ATOM 534 O O . ARG A 1 73 ? -10.343 30.221 -12.681 1.00 36.94 73 ARG A O 1
ATOM 541 N N . GLN A 1 74 ? -10.146 29.566 -10.498 1.00 30.53 74 GLN A N 1
ATOM 542 C CA . GLN A 1 74 ? -11.311 30.192 -9.844 1.00 30.53 74 GLN A CA 1
ATOM 543 C C . GLN A 1 74 ? -12.596 29.371 -10.086 1.00 30.53 74 GLN A C 1
ATOM 545 O O . GLN A 1 74 ? -13.023 29.214 -11.217 1.00 30.53 74 GLN A O 1
ATOM 550 N N . SER A 1 75 ? -13.213 28.714 -9.100 1.00 32.56 75 SER A N 1
ATOM 551 C CA . SER A 1 75 ? -13.471 29.162 -7.731 1.00 32.56 75 SER A CA 1
ATOM 552 C C . SER A 1 75 ? -13.613 27.975 -6.770 1.00 32.56 75 SER A C 1
ATOM 554 O O . SER A 1 75 ? -14.617 27.275 -6.795 1.00 32.56 75 SER A O 1
ATOM 556 N N . MET A 1 76 ? -12.639 27.792 -5.879 1.00 29.72 76 MET A N 1
ATOM 557 C CA . MET A 1 76 ? -12.835 27.134 -4.581 1.00 29.72 76 MET A CA 1
ATOM 558 C C . MET A 1 76 ? -12.001 27.889 -3.547 1.00 29.72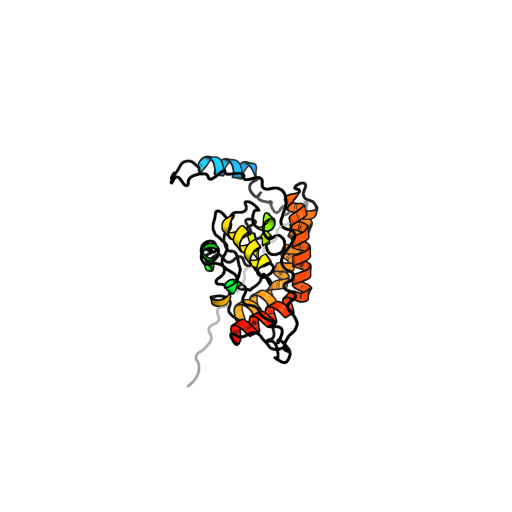 76 MET A C 1
ATOM 560 O O . MET A 1 76 ? -10.989 27.416 -3.050 1.00 29.72 76 MET A O 1
ATOM 564 N N . THR A 1 77 ? -12.416 29.114 -3.236 1.00 37.56 77 THR A N 1
ATOM 565 C CA . THR A 1 77 ? -12.161 29.686 -1.910 1.00 37.56 77 THR A CA 1
ATOM 566 C C . THR A 1 77 ? -13.322 29.276 -1.010 1.00 37.56 77 THR A C 1
ATOM 568 O O . THR A 1 77 ? -14.082 30.114 -0.535 1.00 37.56 77 THR A O 1
ATOM 571 N N . GLY A 1 78 ? -13.499 27.966 -0.840 1.00 30.77 78 GLY A N 1
ATOM 572 C CA . GLY A 1 78 ? -14.117 27.421 0.358 1.00 30.77 78 GLY A CA 1
ATOM 573 C C . GLY A 1 78 ? -13.004 27.351 1.385 1.00 30.77 78 GLY A C 1
ATOM 574 O O . GLY A 1 78 ? -12.339 26.334 1.515 1.00 30.77 78 GLY A O 1
ATOM 575 N N . VAL A 1 79 ? -12.701 28.491 2.003 1.00 36.03 79 VAL A N 1
ATOM 576 C CA . VAL A 1 79 ? -11.913 28.492 3.229 1.00 36.03 79 VAL A CA 1
ATOM 577 C C . VAL A 1 79 ? -12.805 27.786 4.236 1.00 36.03 79 VAL A C 1
ATOM 579 O O . VAL A 1 79 ? -13.803 28.364 4.665 1.00 36.03 79 VAL A O 1
ATOM 582 N N . ASP A 1 80 ? -12.488 26.534 4.551 1.00 38.25 80 ASP A N 1
ATOM 583 C CA . ASP A 1 80 ? -13.018 25.873 5.733 1.00 38.25 80 ASP A CA 1
ATOM 584 C C . ASP A 1 80 ? -12.576 26.711 6.933 1.00 38.25 80 ASP A C 1
ATOM 586 O O . ASP A 1 80 ? -11.453 26.631 7.431 1.00 38.25 80 ASP A O 1
ATOM 590 N N . THR A 1 81 ? -13.450 27.627 7.339 1.00 38.50 81 THR A N 1
ATOM 591 C CA . THR A 1 81 ? -13.377 28.292 8.634 1.00 38.50 81 THR A CA 1
ATOM 592 C C . THR A 1 81 ? -13.285 27.190 9.693 1.00 38.50 81 THR A C 1
ATOM 594 O O . THR A 1 81 ? -14.189 26.354 9.731 1.00 38.50 81 THR A O 1
ATOM 597 N N . PRO A 1 82 ? -12.255 27.164 10.560 1.00 40.81 82 PRO A N 1
ATOM 598 C CA . PRO A 1 82 ? -12.190 26.206 11.652 1.00 40.81 82 PRO A CA 1
ATOM 599 C C . PRO A 1 82 ? -13.208 26.620 12.719 1.00 40.81 82 PRO A C 1
ATOM 601 O O . PRO A 1 82 ? -12.908 27.354 13.661 1.00 40.81 82 PRO A O 1
ATOM 604 N N . GLY A 1 83 ? -14.454 26.215 12.496 1.00 38.44 83 GLY A N 1
ATOM 605 C CA . GLY A 1 83 ? -15.531 26.228 13.467 1.00 38.44 83 GLY A CA 1
ATOM 606 C C . GLY A 1 83 ? -15.553 24.889 14.189 1.00 38.44 83 GLY A C 1
ATOM 607 O O . GLY A 1 83 ? -15.704 23.856 13.549 1.00 38.44 83 GLY A O 1
ATOM 608 N N . GLU A 1 84 ? -15.419 24.957 15.514 1.00 40.25 84 GLU A N 1
ATOM 609 C CA . GLU A 1 84 ? -15.407 23.843 16.470 1.00 40.25 84 GLU A CA 1
ATOM 610 C C . GLU A 1 84 ? -14.140 22.980 16.429 1.00 40.25 84 GLU A C 1
ATOM 612 O O . GLU A 1 84 ? -13.539 22.747 15.388 1.00 40.25 84 GLU A O 1
ATOM 617 N N . TRP A 1 85 ? -13.681 22.556 17.607 1.00 49.56 85 TRP A N 1
ATOM 618 C CA . TRP A 1 85 ? -12.493 21.726 17.808 1.00 49.56 85 TRP A CA 1
ATOM 619 C C . TRP A 1 85 ? -12.709 20.332 17.198 1.00 49.56 85 TRP A C 1
ATOM 621 O O . TRP A 1 85 ? -12.946 19.359 17.912 1.00 49.56 85 TRP A O 1
ATOM 631 N N . GLY A 1 86 ? -12.689 20.255 15.868 1.00 50.34 86 GLY A N 1
ATOM 632 C CA . GLY A 1 86 ? -12.843 19.034 15.101 1.00 50.34 86 GLY A CA 1
ATOM 633 C C . GLY A 1 86 ? -11.717 18.087 15.471 1.00 50.34 86 GLY A C 1
ATOM 634 O O . GLY A 1 86 ? -10.547 18.358 15.203 1.00 50.34 86 GLY A O 1
ATOM 635 N N . ILE A 1 87 ? -12.072 16.994 16.138 1.00 56.09 87 ILE A N 1
ATOM 636 C CA . ILE A 1 87 ? -11.159 15.889 16.395 1.00 56.09 87 ILE A CA 1
ATOM 637 C C . ILE A 1 87 ? -10.650 15.432 15.027 1.00 56.09 87 ILE A C 1
ATOM 639 O O . ILE A 1 87 ? -11.424 14.934 14.211 1.00 56.09 87 ILE A O 1
ATOM 643 N N . VAL A 1 88 ? -9.361 15.646 14.757 1.00 69.00 88 VAL A N 1
ATOM 644 C CA . VAL A 1 88 ? -8.713 15.102 13.563 1.00 69.00 88 VAL A CA 1
ATOM 645 C C . VAL A 1 88 ? -8.789 13.585 13.690 1.00 69.00 88 VAL A C 1
ATOM 647 O O . VAL A 1 88 ? -8.168 13.002 14.580 1.00 69.00 88 VAL A O 1
ATOM 650 N N . SER A 1 89 ? -9.609 12.959 12.847 1.00 82.25 89 SER A N 1
ATOM 651 C CA . SER A 1 89 ? -9.704 11.504 12.775 1.00 82.25 89 SER A CA 1
ATOM 652 C C . SER A 1 89 ? -8.352 10.956 12.330 1.00 82.25 89 SER A C 1
ATOM 654 O O . SER A 1 89 ? -7.838 11.354 11.287 1.00 82.25 89 SER A O 1
ATOM 656 N N . LEU A 1 90 ? -7.755 10.076 13.134 1.00 91.19 90 LEU A N 1
ATOM 657 C CA . LEU A 1 90 ? -6.467 9.456 12.820 1.00 91.19 90 LEU A CA 1
ATOM 658 C C . LEU A 1 90 ? -6.600 8.395 11.720 1.00 91.19 90 LEU A C 1
ATOM 660 O O . LEU A 1 90 ? -5.694 8.247 10.907 1.00 91.19 90 LEU A O 1
ATOM 664 N N . TYR A 1 91 ? -7.729 7.681 11.683 1.00 93.56 91 TYR A N 1
ATOM 665 C CA . TYR A 1 91 ? -8.116 6.827 10.565 1.00 93.56 91 TYR A CA 1
ATOM 666 C C . TYR A 1 91 ? -9.243 7.487 9.773 1.00 93.56 91 TYR A C 1
ATOM 668 O O . TYR A 1 91 ? -10.240 7.934 10.345 1.00 93.56 91 TYR A O 1
ATOM 676 N N . TRP A 1 92 ? -9.100 7.518 8.457 1.00 94.19 92 TRP A N 1
ATOM 677 C CA . TRP A 1 92 ? -10.134 7.919 7.513 1.00 94.19 92 TRP A CA 1
ATOM 678 C C . TRP A 1 92 ? -10.400 6.721 6.607 1.00 94.19 92 TRP A C 1
ATOM 680 O O . TRP A 1 92 ? -9.442 6.184 6.067 1.00 94.19 92 TRP A O 1
ATOM 690 N N . ASP A 1 93 ? -11.660 6.289 6.474 1.00 95.12 93 ASP A N 1
ATOM 691 C CA . ASP A 1 93 ? -12.031 5.185 5.578 1.00 95.12 93 ASP A CA 1
ATOM 692 C C . ASP A 1 93 ? -11.899 5.647 4.118 1.00 95.12 93 ASP A C 1
ATOM 694 O O . ASP A 1 93 ? -12.753 6.407 3.637 1.00 95.12 93 ASP A O 1
ATOM 698 N N . PRO A 1 94 ? -10.869 5.190 3.387 1.00 96.75 94 PRO A N 1
ATOM 699 C CA . PRO A 1 94 ? -10.622 5.676 2.042 1.00 96.75 94 PRO A CA 1
ATOM 700 C C . PRO A 1 94 ? -11.562 5.026 1.020 1.00 96.75 94 PRO A C 1
ATOM 702 O O . PRO A 1 94 ? -11.765 5.562 -0.069 1.00 96.75 94 PRO A O 1
ATOM 705 N N . THR A 1 95 ? -12.211 3.909 1.361 1.00 97.12 95 THR A N 1
ATOM 706 C CA . THR A 1 95 ? -13.200 3.286 0.478 1.00 97.12 95 THR A CA 1
ATOM 707 C C . THR A 1 95 ? -14.459 4.142 0.379 1.00 97.12 95 THR A C 1
ATOM 709 O O . THR A 1 95 ? -15.162 4.078 -0.628 1.00 97.12 95 THR A O 1
ATOM 712 N N . SER A 1 96 ? -14.745 4.990 1.372 1.00 96.44 96 SER A N 1
ATOM 713 C CA . SER A 1 96 ? -15.881 5.919 1.349 1.00 96.44 96 SER A CA 1
ATOM 714 C C . SER A 1 96 ? -15.789 6.966 0.228 1.00 96.44 96 SER A C 1
ATOM 716 O O . SER A 1 96 ? -16.819 7.454 -0.235 1.00 96.44 96 SER A O 1
ATOM 718 N N . ALA A 1 97 ? -14.579 7.257 -0.264 1.00 97.44 97 ALA A N 1
ATOM 719 C CA . ALA A 1 97 ? -14.341 8.181 -1.373 1.00 97.44 97 ALA A CA 1
ATOM 720 C C . ALA A 1 97 ? -14.633 7.585 -2.761 1.00 97.44 97 ALA A C 1
ATOM 722 O O . ALA A 1 97 ? -14.730 8.337 -3.731 1.00 97.44 97 ALA A O 1
ATOM 723 N N . LEU A 1 98 ? -14.786 6.261 -2.877 1.00 97.94 98 LEU A N 1
ATOM 724 C CA . LEU A 1 98 ? -15.058 5.607 -4.156 1.00 97.94 98 LEU A CA 1
ATOM 725 C C . LEU A 1 98 ? -16.512 5.801 -4.593 1.00 97.94 98 LEU A C 1
ATOM 727 O O . LEU A 1 98 ? -17.458 5.485 -3.855 1.00 97.94 98 LEU A O 1
ATOM 731 N N . THR A 1 99 ? -16.690 6.204 -5.848 1.00 97.56 99 THR A N 1
ATOM 732 C CA . THR A 1 99 ? -17.986 6.120 -6.532 1.00 97.56 99 THR A CA 1
ATOM 733 C C . THR A 1 99 ? -18.377 4.656 -6.805 1.00 97.56 99 THR A C 1
ATOM 735 O O . THR A 1 99 ? -17.516 3.772 -6.803 1.00 97.56 99 THR A O 1
ATOM 738 N N . PRO A 1 100 ? -19.665 4.354 -7.064 1.00 96.62 100 PRO A N 1
ATOM 739 C CA . PRO A 1 100 ? -20.086 2.998 -7.426 1.00 96.62 100 PRO A CA 1
ATOM 740 C C . PRO A 1 100 ? -19.406 2.452 -8.687 1.00 96.62 100 PRO A C 1
ATOM 742 O O . PRO A 1 100 ? -19.146 1.256 -8.756 1.00 96.62 100 PRO A O 1
ATOM 745 N N . GLU A 1 101 ? -19.116 3.317 -9.663 1.00 96.06 101 GLU A N 1
ATOM 746 C CA . GLU A 1 101 ? -18.420 2.933 -10.895 1.00 96.06 101 GLU A CA 1
ATOM 747 C C . GLU A 1 101 ? -16.973 2.536 -10.595 1.00 96.06 101 GLU A C 1
ATOM 749 O O . GLU A 1 101 ? -16.588 1.416 -10.909 1.00 96.06 101 GLU A O 1
ATOM 754 N N . GLN A 1 102 ? -16.244 3.372 -9.847 1.00 97.25 102 GLN A N 1
ATOM 755 C CA . GLN A 1 102 ? -14.867 3.081 -9.431 1.00 97.25 102 GLN A CA 1
ATOM 756 C C . GLN A 1 102 ? -14.761 1.809 -8.586 1.00 97.25 102 GLN A C 1
ATOM 758 O O . GLN A 1 102 ? -13.831 1.034 -8.767 1.00 97.25 102 GLN A O 1
ATOM 763 N N . ARG A 1 103 ? -15.720 1.530 -7.686 1.00 96.88 103 ARG A N 1
ATOM 764 C CA . ARG A 1 103 ? -15.745 0.241 -6.959 1.00 96.88 103 ARG A CA 1
ATOM 765 C C . ARG A 1 103 ? -15.813 -0.954 -7.905 1.00 96.88 103 ARG A C 1
ATOM 767 O O . ARG A 1 103 ? -15.279 -2.006 -7.583 1.00 96.88 103 ARG A O 1
ATOM 774 N N . GLY A 1 104 ? -16.473 -0.798 -9.051 1.00 96.12 104 GLY A N 1
ATOM 775 C CA . GLY A 1 104 ? -16.583 -1.832 -10.071 1.00 96.12 104 GLY A CA 1
ATOM 776 C C . GLY A 1 104 ? -15.268 -2.157 -10.780 1.00 96.12 104 GLY A C 1
ATOM 777 O O . GLY A 1 104 ? -15.219 -3.180 -11.466 1.00 96.12 104 GLY A O 1
ATOM 778 N N . ASP A 1 105 ? -14.225 -1.341 -10.628 1.00 96.69 105 ASP A N 1
ATOM 779 C CA . ASP A 1 105 ? -12.898 -1.583 -11.209 1.00 96.69 105 ASP A CA 1
ATOM 780 C C . ASP A 1 105 ? -11.997 -2.424 -10.290 1.00 96.69 105 ASP A C 1
ATOM 782 O O . ASP A 1 105 ? -11.102 -3.114 -10.767 1.00 96.69 105 ASP A O 1
ATOM 786 N N . PHE A 1 106 ? -12.307 -2.491 -8.991 1.00 97.75 106 PHE A N 1
ATOM 787 C CA . PHE A 1 106 ? -11.599 -3.341 -8.032 1.00 97.75 106 PHE A CA 1
ATOM 788 C C . PHE A 1 106 ? -12.173 -4.767 -8.037 1.00 97.75 106 PHE A C 1
ATOM 790 O O . PHE A 1 106 ? -13.147 -5.067 -7.343 1.00 97.75 106 PHE A O 1
ATOM 797 N N . ARG A 1 107 ? -11.589 -5.654 -8.850 1.00 96.81 107 ARG A N 1
ATOM 798 C CA . ARG A 1 107 ? -12.064 -7.035 -9.081 1.00 96.81 107 ARG A CA 1
ATOM 799 C C . ARG A 1 107 ? -11.094 -8.119 -8.608 1.00 96.81 107 ARG A C 1
ATOM 801 O O . ARG A 1 107 ? -11.346 -9.301 -8.855 1.00 96.81 107 ARG A O 1
ATOM 808 N N . GLY A 1 108 ? -10.022 -7.725 -7.929 1.00 96.75 108 GLY A N 1
ATOM 809 C CA . GLY A 1 108 ? -8.973 -8.614 -7.460 1.00 96.75 108 GLY A CA 1
ATOM 810 C C . GLY A 1 108 ? -9.517 -9.709 -6.548 1.00 96.75 108 GLY A C 1
ATOM 811 O O . GLY A 1 108 ? -10.484 -9.521 -5.804 1.00 96.75 108 GLY A O 1
ATOM 812 N N . ARG A 1 109 ? -8.865 -10.873 -6.567 1.00 96.81 109 ARG A N 1
ATOM 813 C CA . ARG A 1 109 ? -9.200 -12.002 -5.689 1.00 96.81 109 ARG A CA 1
ATOM 814 C C . ARG A 1 109 ? -8.217 -12.097 -4.533 1.00 96.81 109 ARG A C 1
ATOM 816 O O . ARG A 1 109 ? -7.014 -12.161 -4.748 1.00 96.81 109 ARG A O 1
ATOM 823 N N . TRP A 1 110 ? -8.734 -12.104 -3.306 1.00 97.12 110 TRP A N 1
ATOM 824 C CA . TRP A 1 110 ? -7.897 -12.078 -2.102 1.00 97.12 110 TRP A CA 1
ATOM 825 C C . TRP A 1 110 ? -6.884 -13.231 -2.031 1.00 97.12 110 TRP A C 1
ATOM 827 O O . TRP A 1 110 ? -5.789 -13.063 -1.506 1.00 97.12 110 TRP A O 1
ATOM 837 N N . ASP A 1 111 ? -7.233 -14.395 -2.585 1.00 96.69 111 ASP A N 1
ATOM 838 C CA . ASP A 1 111 ? -6.340 -15.560 -2.641 1.00 96.69 111 ASP A CA 1
ATOM 839 C C . ASP A 1 111 ? -5.064 -15.302 -3.464 1.00 96.69 111 ASP A C 1
ATOM 841 O O . ASP A 1 111 ? -4.064 -15.989 -3.262 1.00 96.69 111 ASP A O 1
ATOM 845 N N . ASP A 1 112 ? -5.087 -14.293 -4.338 1.00 95.94 112 ASP A N 1
ATOM 846 C CA . ASP A 1 112 ? -3.963 -13.901 -5.188 1.00 95.94 112 ASP A CA 1
ATOM 847 C C . ASP A 1 112 ? -3.130 -12.768 -4.558 1.00 95.94 112 ASP A C 1
ATOM 849 O O . ASP A 1 112 ? -2.169 -12.310 -5.174 1.00 95.94 112 ASP A O 1
ATOM 853 N N . LEU A 1 113 ? -3.482 -12.303 -3.346 1.00 96.75 113 LEU A N 1
ATOM 854 C CA . LEU A 1 113 ? -2.838 -11.183 -2.651 1.00 96.75 113 LEU A CA 1
ATOM 855 C C . LEU A 1 113 ? -1.310 -11.311 -2.667 1.00 96.75 113 LEU A C 1
ATOM 857 O O . LEU A 1 113 ? -0.722 -12.216 -2.064 1.00 96.75 113 LEU A O 1
ATOM 861 N N . LEU A 1 114 ? -0.649 -10.335 -3.287 1.00 95.25 114 LEU A N 1
ATOM 862 C CA . LEU A 1 114 ? 0.803 -10.309 -3.320 1.00 95.25 114 LEU A CA 1
ATOM 863 C C . LEU A 1 114 ? 1.348 -9.898 -1.945 1.00 95.25 114 LEU A C 1
ATOM 865 O O . LEU A 1 114 ? 0.987 -8.850 -1.410 1.00 95.25 114 LEU A O 1
ATOM 869 N N . TRP A 1 115 ? 2.270 -10.693 -1.395 1.00 97.00 115 TRP A N 1
ATOM 870 C CA . TRP A 1 115 ? 2.847 -10.515 -0.049 1.00 97.00 115 TRP A CA 1
ATOM 871 C C . TRP A 1 115 ? 3.560 -9.167 0.184 1.00 97.00 115 TRP A C 1
ATOM 873 O O . TRP A 1 115 ? 3.845 -8.811 1.326 1.00 97.00 115 TRP A O 1
ATOM 883 N N . LEU A 1 116 ? 3.845 -8.418 -0.886 1.00 98.06 116 LEU A N 1
ATOM 884 C CA . LEU A 1 116 ? 4.436 -7.079 -0.839 1.00 98.06 116 LEU A CA 1
ATOM 885 C C . LEU A 1 116 ? 3.428 -5.973 -0.498 1.00 98.06 116 LEU A C 1
ATOM 887 O O . LEU A 1 116 ? 3.853 -4.890 -0.097 1.00 98.06 116 LEU A O 1
ATOM 891 N N . ASN A 1 117 ? 2.121 -6.222 -0.647 1.00 98.50 117 ASN A N 1
ATOM 892 C CA . ASN A 1 117 ? 1.096 -5.233 -0.327 1.00 98.50 117 ASN A CA 1
ATOM 893 C C . ASN A 1 117 ? 1.168 -4.845 1.149 1.00 98.50 117 ASN A C 1
ATOM 895 O O . ASN A 1 117 ? 1.142 -5.704 2.033 1.00 98.50 117 ASN A O 1
ATOM 899 N N . VAL A 1 118 ? 1.217 -3.541 1.409 1.00 98.62 118 VAL A N 1
ATOM 900 C CA . VAL A 1 118 ? 1.095 -3.015 2.766 1.00 98.62 118 VAL A CA 1
ATOM 901 C C . VAL A 1 118 ? -0.351 -3.192 3.232 1.00 98.62 118 VAL A C 1
ATOM 903 O O . VAL A 1 118 ? -1.259 -2.764 2.513 1.00 98.62 118 VAL A O 1
ATOM 906 N N . PRO A 1 119 ? -0.587 -3.768 4.428 1.00 98.75 119 PRO A N 1
ATOM 907 C CA . PRO A 1 119 ? -1.937 -3.989 4.917 1.00 98.75 119 PRO A CA 1
ATOM 908 C C . PRO A 1 119 ? -2.797 -2.725 4.931 1.00 98.75 119 PRO A C 1
ATOM 910 O O . PRO A 1 119 ? -2.357 -1.655 5.355 1.00 98.75 119 PRO A O 1
ATOM 913 N N . GLY A 1 120 ? -4.036 -2.876 4.475 1.00 98.44 120 GLY A N 1
ATOM 914 C CA . GLY A 1 120 ? -4.981 -1.788 4.286 1.00 98.44 120 GLY A CA 1
ATOM 915 C C . GLY A 1 120 ? -6.122 -2.165 3.338 1.00 98.44 120 GLY A C 1
ATOM 916 O O . GLY A 1 120 ? -6.126 -3.275 2.795 1.00 98.44 120 GLY A O 1
ATOM 917 N N . PRO A 1 121 ? -7.088 -1.255 3.139 1.00 98.12 121 PRO A N 1
ATOM 918 C CA . PRO A 1 121 ? -8.272 -1.511 2.324 1.00 98.12 121 PRO A CA 1
ATOM 919 C C . PRO A 1 121 ? -7.940 -1.792 0.858 1.00 98.12 121 PRO A C 1
ATOM 921 O O . PRO A 1 121 ? -8.571 -2.664 0.265 1.00 98.12 121 PRO A O 1
ATOM 924 N N . PHE A 1 122 ? -6.952 -1.100 0.284 1.00 98.75 122 PHE A N 1
ATOM 925 C CA . PHE A 1 122 ? -6.530 -1.294 -1.102 1.00 98.75 122 PHE A CA 1
ATOM 926 C C . PHE A 1 122 ? -5.344 -2.241 -1.196 1.00 98.75 122 PHE A C 1
ATOM 928 O O . PHE A 1 122 ? -4.395 -2.147 -0.418 1.00 98.75 122 PHE A O 1
ATOM 935 N N . TRP A 1 123 ? -5.379 -3.139 -2.166 1.00 98.56 123 TRP A N 1
ATOM 936 C CA . TRP A 1 123 ? -4.348 -4.147 -2.367 1.00 98.56 123 TRP A CA 1
ATOM 937 C C . TRP A 1 123 ? -4.380 -4.639 -3.817 1.00 98.56 123 TRP A C 1
ATOM 939 O O . TRP A 1 123 ? -5.296 -4.315 -4.573 1.00 98.56 123 TRP A O 1
ATOM 949 N N . THR A 1 124 ? -3.388 -5.427 -4.212 1.00 97.56 124 THR A N 1
ATOM 950 C CA . THR A 1 124 ? -3.356 -6.104 -5.514 1.00 97.56 124 THR A CA 1
ATOM 951 C C . THR A 1 124 ? -3.099 -7.601 -5.366 1.00 97.56 124 THR A C 1
ATOM 953 O O . THR A 1 124 ? -2.400 -8.054 -4.451 1.00 97.56 124 THR A O 1
ATOM 956 N N . GLY A 1 125 ? -3.657 -8.372 -6.288 1.00 94.75 125 GLY A N 1
ATOM 957 C CA . GLY A 1 125 ? -3.304 -9.764 -6.514 1.00 94.75 125 GLY A CA 1
ATOM 958 C C . GLY A 1 125 ? -2.501 -9.930 -7.800 1.00 94.75 125 GLY A C 1
ATOM 959 O O . GLY A 1 125 ? -1.516 -9.226 -8.030 1.00 94.75 125 GLY A O 1
ATOM 960 N N . GLU A 1 126 ? -2.950 -10.843 -8.659 1.00 92.50 126 GLU A N 1
ATOM 961 C CA . GLU A 1 126 ? -2.407 -11.016 -10.005 1.00 92.50 126 GLU A CA 1
ATOM 962 C C . GLU A 1 126 ? -2.841 -9.852 -10.908 1.00 92.50 126 GLU A C 1
ATOM 964 O O . GLU A 1 126 ? -3.993 -9.756 -11.325 1.00 92.50 126 GLU A O 1
ATOM 969 N N . THR A 1 127 ? -1.906 -8.949 -11.182 1.00 91.69 127 THR A N 1
ATOM 970 C CA . THR A 1 127 ? -2.066 -7.815 -12.101 1.00 91.69 127 THR A CA 1
ATOM 971 C C . THR A 1 127 ? -1.275 -8.069 -13.378 1.00 91.69 127 THR A C 1
ATOM 973 O O . THR A 1 127 ? -0.259 -8.777 -13.356 1.00 91.69 127 THR A O 1
ATOM 976 N N . ASP A 1 128 ? -1.718 -7.480 -14.490 1.00 83.06 128 ASP A N 1
ATOM 977 C CA . ASP A 1 128 ? -0.867 -7.406 -15.673 1.00 83.06 128 ASP A CA 1
ATOM 978 C C . ASP A 1 128 ? 0.275 -6.429 -15.398 1.00 83.06 128 ASP A C 1
ATOM 980 O O . ASP A 1 128 ? 0.134 -5.420 -14.712 1.00 83.06 128 ASP A O 1
ATOM 984 N N . THR A 1 129 ? 1.428 -6.709 -15.976 1.00 71.38 129 THR A N 1
ATOM 985 C CA . THR A 1 129 ? 2.626 -5.900 -15.787 1.00 71.38 129 THR A CA 1
ATOM 986 C C . THR A 1 129 ? 2.821 -4.989 -16.966 1.00 71.38 129 THR A C 1
ATOM 988 O O . THR A 1 129 ? 3.934 -4.812 -17.426 1.00 71.38 129 THR A O 1
ATOM 991 N N . CYS A 1 130 ? 1.761 -4.375 -17.480 1.00 89.31 130 CYS A N 1
ATOM 992 C CA . CYS A 1 130 ? 1.914 -3.305 -18.462 1.00 89.31 130 CYS A CA 1
ATOM 993 C C . CYS A 1 130 ? 2.583 -2.045 -17.866 1.00 89.31 130 CYS A C 1
ATOM 995 O O . CYS A 1 130 ? 2.812 -1.085 -18.600 1.00 89.31 130 CYS A O 1
ATOM 997 N N . TRP A 1 131 ? 2.947 -2.064 -16.574 1.00 91.44 131 TRP A N 1
ATOM 998 C CA . TRP A 1 131 ? 3.568 -0.963 -15.831 1.00 91.44 131 TRP A CA 1
ATOM 999 C C . TRP A 1 131 ? 2.693 0.294 -15.862 1.00 91.44 131 TRP A C 1
ATOM 1001 O O . TRP A 1 131 ? 3.205 1.409 -16.010 1.00 91.44 131 TRP A O 1
ATOM 1011 N N . THR A 1 132 ? 1.373 0.128 -15.760 1.00 93.56 132 THR A N 1
ATOM 1012 C CA . THR A 1 132 ? 0.412 1.231 -15.869 1.00 93.56 132 THR A CA 1
ATOM 1013 C C . THR A 1 132 ? 0.080 1.836 -14.513 1.00 93.56 132 THR A C 1
ATOM 1015 O O . THR A 1 132 ? -0.102 3.050 -14.427 1.00 93.56 132 THR A O 1
ATOM 1018 N N . GLY A 1 133 ? 0.106 1.061 -13.427 1.00 95.31 133 GLY A N 1
ATOM 1019 C CA . GLY A 1 133 ? -0.304 1.535 -12.108 1.00 95.31 133 GLY A CA 1
ATOM 1020 C C . GLY A 1 133 ? 0.484 2.747 -11.604 1.00 95.31 133 GLY A C 1
ATOM 1021 O O . GLY A 1 133 ? -0.115 3.708 -11.118 1.00 95.31 133 GLY A O 1
ATOM 1022 N N . ARG A 1 134 ? 1.816 2.791 -11.786 1.00 95.81 134 ARG A N 1
ATOM 1023 C CA . ARG A 1 134 ? 2.621 3.976 -11.405 1.00 95.81 134 ARG A CA 1
ATOM 1024 C C . ARG A 1 134 ? 2.399 5.187 -12.302 1.00 95.81 134 ARG A C 1
ATOM 1026 O O . ARG A 1 134 ? 2.714 6.292 -11.874 1.00 95.81 134 ARG A O 1
ATOM 1033 N N . LEU A 1 135 ? 1.882 5.022 -13.521 1.00 96.00 135 LEU A N 1
ATOM 1034 C CA . LEU A 1 135 ? 1.568 6.169 -14.380 1.00 96.00 135 LEU A CA 1
ATOM 1035 C C . LEU A 1 135 ? 0.432 7.008 -13.782 1.00 96.00 135 LEU A C 1
ATOM 1037 O O . LEU A 1 135 ? 0.408 8.223 -13.975 1.00 96.00 135 LEU A O 1
ATOM 1041 N N . HIS A 1 136 ? -0.465 6.360 -13.033 1.00 97.12 136 HIS A N 1
ATOM 1042 C CA . HIS A 1 136 ? -1.620 6.988 -12.391 1.00 97.12 136 HIS A CA 1
ATOM 1043 C C . HIS A 1 136 ? -1.389 7.257 -10.899 1.00 97.12 136 HIS A C 1
ATOM 1045 O O . HIS A 1 136 ? -1.735 8.332 -10.414 1.00 97.12 136 HIS A O 1
ATOM 1051 N N . ALA A 1 137 ? -0.763 6.321 -10.175 1.00 97.62 137 ALA A N 1
ATOM 1052 C CA . ALA A 1 137 ? -0.590 6.365 -8.720 1.00 97.62 137 ALA A CA 1
ATOM 1053 C C . ALA A 1 137 ? 0.863 6.068 -8.265 1.00 97.62 137 ALA A C 1
ATOM 1055 O O . ALA A 1 137 ? 1.098 5.120 -7.508 1.00 97.62 137 ALA A O 1
ATOM 1056 N N . PRO A 1 138 ? 1.864 6.876 -8.672 1.00 97.25 138 PRO A N 1
ATOM 1057 C CA . PRO A 1 138 ? 3.287 6.603 -8.412 1.00 97.25 138 PRO A CA 1
ATOM 1058 C C . PRO A 1 138 ? 3.669 6.596 -6.922 1.00 97.25 138 PRO A C 1
ATOM 1060 O O . PRO A 1 138 ? 4.666 5.977 -6.549 1.00 97.25 138 PRO A O 1
ATOM 1063 N N . GLU A 1 139 ? 2.880 7.260 -6.074 1.00 97.38 139 GLU A N 1
ATOM 1064 C CA . GLU A 1 139 ? 3.088 7.329 -4.619 1.00 97.38 139 GLU A CA 1
ATOM 1065 C C . GLU A 1 139 ? 2.435 6.168 -3.844 1.00 97.38 139 GLU A C 1
ATOM 1067 O O . GLU A 1 139 ? 2.607 6.064 -2.627 1.00 97.38 139 GLU A O 1
ATOM 1072 N N . HIS A 1 140 ? 1.687 5.300 -4.537 1.00 98.31 140 HIS A N 1
ATOM 1073 C CA . HIS A 1 140 ? 0.942 4.190 -3.934 1.00 98.31 140 HIS A CA 1
ATOM 1074 C C . HIS A 1 140 ? 1.283 2.836 -4.542 1.00 98.31 140 HIS A C 1
ATOM 1076 O O . HIS A 1 140 ? 1.232 1.835 -3.831 1.00 98.31 140 HIS A O 1
ATOM 1082 N N . VAL A 1 141 ? 1.637 2.798 -5.828 1.00 98.12 141 VAL A N 1
ATOM 1083 C CA . VAL A 1 141 ? 1.868 1.562 -6.577 1.00 98.12 141 VAL A CA 1
ATOM 1084 C C . VAL A 1 141 ? 3.356 1.358 -6.848 1.00 98.12 141 VAL A C 1
ATOM 1086 O O . VAL A 1 141 ? 4.096 2.293 -7.153 1.00 98.12 141 VAL A O 1
ATOM 1089 N N . LEU A 1 142 ? 3.811 0.116 -6.751 1.00 97.94 142 LEU A N 1
ATOM 1090 C CA . LEU A 1 142 ? 5.133 -0.337 -7.176 1.00 97.94 142 LEU A CA 1
ATOM 1091 C C . LEU A 1 142 ? 5.021 -1.651 -7.943 1.00 97.94 142 LEU A C 1
ATOM 1093 O O . LEU A 1 142 ? 3.972 -2.281 -7.927 1.00 97.94 142 LEU A O 1
ATOM 1097 N N . TYR A 1 143 ? 6.107 -2.070 -8.591 1.00 97.00 143 TYR A N 1
ATOM 1098 C CA . TYR A 1 143 ? 6.176 -3.346 -9.306 1.00 97.00 143 TYR A CA 1
ATOM 1099 C C . TYR A 1 143 ? 7.120 -4.300 -8.579 1.00 97.00 143 TYR A C 1
ATOM 1101 O O . TYR A 1 143 ? 8.173 -3.889 -8.084 1.00 97.00 143 TYR A O 1
ATOM 1109 N N . GLY A 1 144 ? 6.754 -5.573 -8.478 1.00 95.56 144 GLY A N 1
ATOM 1110 C CA . GLY A 1 144 ? 7.529 -6.554 -7.728 1.00 95.56 144 GLY A CA 1
ATOM 1111 C C . GLY A 1 144 ? 6.941 -7.962 -7.769 1.00 95.56 144 GLY A C 1
ATOM 1112 O O . GLY A 1 144 ? 6.111 -8.301 -8.602 1.00 95.56 144 GLY A O 1
ATOM 1113 N N . GLY A 1 145 ? 7.411 -8.823 -6.874 1.00 93.12 145 GLY A N 1
ATOM 1114 C CA . GLY A 1 145 ? 7.109 -10.249 -6.913 1.00 93.12 145 GLY A CA 1
ATOM 1115 C C . GLY A 1 145 ? 7.871 -10.988 -8.016 1.00 93.12 145 GLY A C 1
ATOM 1116 O O . GLY A 1 145 ? 8.846 -10.483 -8.574 1.00 93.12 145 GLY A O 1
ATOM 1117 N N . GLU A 1 146 ? 7.449 -12.222 -8.278 1.00 88.56 146 GLU A N 1
ATOM 1118 C CA . GLU A 1 146 ? 8.073 -13.115 -9.264 1.00 88.56 146 GLU A CA 1
ATOM 1119 C C . GLU A 1 146 ? 7.848 -12.636 -10.702 1.00 88.56 146 GLU A C 1
ATOM 1121 O O . GLU A 1 146 ? 8.753 -12.718 -11.530 1.00 88.56 146 GLU A O 1
ATOM 1126 N N . TYR A 1 147 ? 6.666 -12.077 -10.970 1.00 88.94 147 TYR A N 1
ATOM 1127 C CA . TYR A 1 147 ? 6.242 -11.675 -12.309 1.00 88.94 147 TYR A CA 1
ATOM 1128 C C . TYR A 1 147 ? 6.286 -10.167 -12.551 1.00 88.94 147 TYR A C 1
ATOM 1130 O O . TYR A 1 147 ? 5.895 -9.749 -13.628 1.00 88.94 147 TYR A O 1
ATOM 1138 N N . PHE A 1 148 ? 6.796 -9.366 -11.605 1.00 91.31 148 PHE A N 1
ATOM 1139 C CA . PHE A 1 148 ? 6.723 -7.892 -11.609 1.00 91.31 148 PHE A CA 1
ATOM 1140 C C . PHE A 1 148 ? 5.301 -7.319 -11.534 1.00 91.31 148 PHE A C 1
ATOM 1142 O O . PHE A 1 148 ? 5.067 -6.202 -11.988 1.00 91.31 148 PHE A O 1
ATOM 1149 N N . SER A 1 149 ? 4.371 -8.066 -10.938 1.00 94.75 149 SER A N 1
ATOM 1150 C CA . SER A 1 149 ? 3.024 -7.596 -10.617 1.00 94.75 149 SER A CA 1
ATOM 1151 C C . SER A 1 149 ? 3.056 -6.296 -9.811 1.00 94.75 149 SER A C 1
ATOM 1153 O O . SER A 1 149 ? 3.973 -6.024 -9.028 1.00 94.75 149 SER A O 1
ATOM 1155 N N . GLU A 1 150 ? 2.030 -5.486 -10.012 1.00 97.00 150 GLU A N 1
ATOM 1156 C CA . GLU A 1 150 ? 1.809 -4.244 -9.291 1.00 97.00 150 GLU A CA 1
ATOM 1157 C C . GLU A 1 150 ? 1.414 -4.534 -7.834 1.00 97.00 150 GLU A C 1
ATOM 1159 O O . GLU A 1 150 ? 0.774 -5.550 -7.559 1.00 97.00 150 GLU A O 1
ATOM 1164 N N . PHE A 1 151 ? 1.783 -3.662 -6.892 1.00 98.12 151 PHE A N 1
ATOM 1165 C CA . PHE A 1 151 ? 1.360 -3.727 -5.490 1.00 98.12 151 PHE A CA 1
ATOM 1166 C C . PHE A 1 151 ? 1.192 -2.369 -4.830 1.00 98.12 151 PHE A C 1
ATOM 1168 O O . PHE A 1 151 ? 1.928 -1.426 -5.120 1.00 98.12 151 PHE A O 1
ATOM 1175 N N . VAL A 1 152 ? 0.238 -2.296 -3.895 1.00 98.44 152 VAL A N 1
ATOM 1176 C CA . VAL A 1 152 ? -0.018 -1.104 -3.086 1.00 98.44 152 VAL A CA 1
ATOM 1177 C C . VAL A 1 152 ? 0.951 -1.083 -1.905 1.00 98.44 152 VAL A C 1
ATOM 1179 O O . VAL A 1 152 ? 0.831 -1.865 -0.961 1.00 98.44 152 VAL A O 1
ATOM 1182 N N . TYR A 1 153 ? 1.923 -0.175 -1.941 1.00 98.44 153 TYR A N 1
ATOM 1183 C CA . TYR A 1 153 ? 2.926 -0.016 -0.882 1.00 98.44 153 TYR A CA 1
ATOM 1184 C C . TYR A 1 153 ? 2.582 1.095 0.117 1.00 98.44 153 TYR A C 1
ATOM 1186 O O . TYR A 1 153 ? 3.229 1.224 1.157 1.00 98.44 153 TYR A O 1
ATOM 1194 N N . ARG A 1 154 ? 1.572 1.915 -0.189 1.00 98.31 154 ARG A N 1
ATOM 1195 C CA . ARG A 1 154 ? 1.080 2.981 0.687 1.00 98.31 154 ARG A CA 1
ATOM 1196 C C . ARG A 1 154 ? -0.413 3.189 0.473 1.00 98.31 154 ARG A C 1
ATOM 1198 O O . ARG A 1 154 ? -0.848 3.428 -0.648 1.00 98.31 154 ARG A O 1
ATOM 1205 N N . GLN A 1 155 ? -1.184 3.146 1.556 1.00 98.25 155 GLN A N 1
ATOM 1206 C CA . GLN A 1 155 ? -2.626 3.389 1.505 1.00 98.25 155 GLN A CA 1
ATOM 1207 C C . GLN A 1 155 ? -2.931 4.879 1.254 1.00 98.25 155 GLN A C 1
ATOM 1209 O O . GLN A 1 155 ? -2.219 5.735 1.793 1.00 98.25 155 GLN A O 1
ATOM 1214 N N . PRO A 1 156 ? -3.967 5.200 0.460 1.00 97.88 156 PRO A N 1
ATOM 1215 C CA . PRO A 1 156 ? -4.359 6.576 0.181 1.00 97.88 156 PRO A CA 1
ATOM 1216 C C . PRO A 1 156 ? -4.967 7.237 1.424 1.00 97.88 156 PRO A C 1
ATOM 1218 O O . PRO A 1 156 ? -5.687 6.607 2.199 1.00 97.88 156 PRO A O 1
ATOM 1221 N N . ARG A 1 157 ? -4.699 8.529 1.608 1.00 95.94 157 ARG A N 1
ATOM 1222 C CA . ARG A 1 157 ? -5.157 9.346 2.745 1.00 95.94 157 ARG A CA 1
ATOM 1223 C C . ARG A 1 157 ? -6.071 10.494 2.336 1.00 95.94 157 ARG A C 1
ATOM 1225 O O . ARG A 1 157 ? -6.599 11.194 3.197 1.00 95.94 157 ARG A O 1
ATOM 1232 N N . THR A 1 158 ? -6.243 10.705 1.034 1.00 96.94 158 THR A N 1
ATOM 1233 C CA . THR A 1 158 ? -7.095 11.756 0.482 1.00 96.94 158 THR A CA 1
ATOM 1234 C C . THR A 1 158 ? -7.961 11.223 -0.653 1.00 96.94 158 THR A C 1
ATOM 1236 O O . THR A 1 158 ? -7.637 10.232 -1.304 1.00 96.94 158 THR A O 1
ATOM 1239 N N . THR A 1 159 ? -9.066 11.912 -0.942 1.00 97.75 159 THR A N 1
ATOM 1240 C CA . THR A 1 159 ? -9.943 11.580 -2.078 1.00 97.75 159 THR A CA 1
ATOM 1241 C C . THR A 1 159 ? -9.200 11.603 -3.419 1.00 97.75 159 THR A C 1
ATOM 1243 O O . THR A 1 159 ? -9.507 10.804 -4.298 1.00 97.75 159 THR A O 1
ATOM 1246 N N . ALA A 1 160 ? -8.217 12.494 -3.583 1.00 98.19 160 ALA A N 1
ATOM 1247 C CA . ALA A 1 160 ? -7.418 12.577 -4.805 1.00 98.19 160 ALA A CA 1
ATOM 1248 C C . ALA A 1 160 ? -6.517 11.345 -4.984 1.00 98.19 160 ALA A C 1
ATOM 1250 O O . ALA A 1 160 ? -6.425 10.806 -6.083 1.00 98.19 160 ALA A O 1
ATOM 1251 N N . GLU A 1 161 ? -5.912 10.864 -3.899 1.00 98.50 161 GLU A N 1
ATOM 1252 C CA . GLU A 1 161 ? -5.105 9.640 -3.898 1.00 98.50 161 GLU A CA 1
ATOM 1253 C C . GLU A 1 161 ? -5.960 8.392 -4.166 1.00 98.50 161 GLU A C 1
ATOM 1255 O O . GLU A 1 161 ? -5.558 7.514 -4.928 1.00 98.50 161 GLU A O 1
ATOM 1260 N N . VAL A 1 162 ? -7.178 8.332 -3.613 1.00 98.69 162 VAL A N 1
ATOM 1261 C CA . VAL A 1 162 ? -8.145 7.264 -3.929 1.00 98.69 162 VAL A CA 1
ATOM 1262 C C . VAL A 1 162 ? -8.522 7.282 -5.409 1.00 98.69 162 VAL A C 1
ATOM 1264 O O . VAL A 1 162 ? -8.557 6.230 -6.041 1.00 98.69 162 VAL A O 1
ATOM 1267 N N . ALA A 1 163 ? -8.777 8.463 -5.982 1.00 98.38 163 ALA A N 1
ATOM 1268 C CA . ALA A 1 163 ? -9.063 8.589 -7.408 1.00 98.38 163 ALA A CA 1
ATOM 1269 C C . ALA A 1 163 ? -7.880 8.121 -8.273 1.00 98.38 163 ALA A C 1
ATOM 1271 O O . ALA A 1 163 ? -8.101 7.405 -9.243 1.00 98.38 163 ALA A O 1
ATOM 1272 N N . ALA A 1 164 ? -6.640 8.445 -7.893 1.00 98.50 164 ALA A N 1
ATOM 1273 C CA . ALA A 1 164 ? -5.446 7.970 -8.591 1.00 98.50 164 ALA A CA 1
ATOM 1274 C C . ALA A 1 164 ? -5.328 6.433 -8.580 1.00 98.50 164 ALA A C 1
ATOM 1276 O O . ALA A 1 164 ? -5.043 5.829 -9.612 1.00 98.50 164 ALA A O 1
ATOM 1277 N N . LEU A 1 165 ? -5.595 5.786 -7.438 1.00 98.25 165 LEU A N 1
ATOM 1278 C CA . LEU A 1 165 ? -5.627 4.320 -7.350 1.00 98.25 165 LEU A CA 1
ATOM 1279 C C . LEU A 1 165 ? -6.788 3.697 -8.134 1.00 98.25 165 LEU A C 1
ATOM 1281 O O . LEU A 1 165 ? -6.628 2.616 -8.690 1.00 98.25 165 LEU A O 1
ATOM 1285 N N . ALA A 1 166 ? -7.945 4.358 -8.193 1.00 98.44 166 ALA A N 1
ATOM 1286 C CA . ALA A 1 166 ? -9.065 3.888 -9.003 1.00 98.44 166 ALA A CA 1
ATOM 1287 C C . ALA A 1 166 ? -8.750 3.941 -10.508 1.00 98.44 166 ALA A C 1
ATOM 1289 O O . ALA A 1 166 ? -9.082 3.001 -11.220 1.00 98.44 166 ALA A O 1
ATOM 1290 N N . GLU A 1 167 ? -8.063 4.985 -10.982 1.00 98.25 167 GLU A N 1
ATOM 1291 C CA . GLU A 1 167 ? -7.571 5.054 -12.368 1.00 98.25 167 GLU A CA 1
ATOM 1292 C C . GLU A 1 167 ? -6.544 3.945 -12.657 1.00 98.25 167 GLU A C 1
ATOM 1294 O O . GLU A 1 167 ? -6.620 3.298 -13.698 1.00 98.25 167 GLU A O 1
ATOM 1299 N N . ALA A 1 168 ? -5.639 3.653 -11.711 1.00 97.81 168 ALA A N 1
ATOM 1300 C CA . ALA A 1 168 ? -4.718 2.518 -11.827 1.00 97.81 168 ALA A CA 1
ATOM 1301 C C . ALA A 1 168 ? -5.461 1.173 -11.944 1.00 97.81 168 ALA A C 1
ATOM 1303 O O . ALA A 1 168 ? -5.147 0.374 -12.820 1.00 97.81 168 ALA A O 1
ATOM 1304 N N . ALA A 1 169 ? -6.479 0.946 -11.107 1.00 97.56 169 ALA A N 1
ATOM 1305 C CA . ALA A 1 169 ? -7.305 -0.261 -11.156 1.00 97.56 169 ALA A CA 1
ATOM 1306 C C . ALA A 1 169 ? -8.103 -0.382 -12.465 1.00 97.56 169 ALA A C 1
ATOM 1308 O O . ALA A 1 169 ? -8.250 -1.477 -13.004 1.00 97.56 169 ALA A O 1
ATOM 1309 N N . TRP A 1 170 ? -8.610 0.737 -12.987 1.00 97.00 170 TRP A N 1
ATOM 1310 C CA . TRP A 1 170 ? -9.337 0.780 -14.256 1.00 97.00 170 TRP A CA 1
ATOM 1311 C C . TRP A 1 170 ? -8.444 0.441 -15.459 1.00 97.00 170 TRP A C 1
ATOM 1313 O O . TRP A 1 170 ? -8.902 -0.216 -16.399 1.00 97.00 170 TRP A O 1
ATOM 1323 N N . ASP A 1 171 ? -7.180 0.870 -15.424 1.00 96.12 171 ASP A N 1
ATOM 1324 C CA . ASP A 1 171 ? -6.201 0.661 -16.498 1.00 96.12 171 ASP A CA 1
ATOM 1325 C C . ASP A 1 171 ? -5.499 -0.709 -16.426 1.00 96.12 171 ASP A C 1
ATOM 1327 O O . ASP A 1 171 ? -4.751 -1.048 -17.342 1.00 96.12 171 ASP A O 1
ATOM 1331 N N . ASP A 1 172 ? -5.738 -1.511 -15.379 1.00 95.50 172 ASP A N 1
ATOM 1332 C CA . ASP A 1 172 ? -5.240 -2.888 -15.258 1.00 95.50 172 ASP A CA 1
ATOM 1333 C C . ASP A 1 172 ? -6.130 -3.876 -16.042 1.00 95.50 172 ASP A C 1
ATOM 1335 O O . ASP A 1 172 ? -7.258 -4.179 -15.629 1.00 95.50 172 ASP A O 1
ATOM 1339 N N . PRO A 1 173 ? -5.642 -4.457 -17.156 1.00 91.94 173 PRO A N 1
ATOM 1340 C CA . PRO A 1 173 ? -6.420 -5.389 -17.967 1.00 91.94 173 PRO A CA 1
ATOM 1341 C C . PRO A 1 173 ? -6.817 -6.676 -17.235 1.00 91.94 173 PRO A C 1
ATOM 1343 O O . PRO A 1 173 ? -7.792 -7.319 -17.639 1.00 91.94 173 PRO A O 1
ATOM 1346 N N . PHE A 1 174 ? -6.070 -7.077 -16.200 1.00 93.75 174 PHE A N 1
ATOM 1347 C CA . PHE A 1 174 ? -6.342 -8.296 -15.433 1.00 93.75 174 PHE A CA 1
ATOM 1348 C C . PHE A 1 174 ? -7.325 -8.044 -14.283 1.00 93.75 174 PHE A C 1
ATOM 1350 O O . PHE A 1 174 ? -7.950 -8.989 -13.799 1.00 93.75 174 PHE A O 1
ATOM 1357 N N . GLY A 1 175 ? -7.535 -6.783 -13.893 1.00 95.25 175 GLY A N 1
ATOM 1358 C CA . GLY A 1 175 ? -8.424 -6.410 -12.794 1.00 95.25 175 GLY A CA 1
ATOM 1359 C C . GLY A 1 175 ? -7.969 -6.971 -11.445 1.00 95.25 175 GLY A C 1
ATOM 1360 O O . GLY A 1 175 ? -8.805 -7.339 -10.623 1.00 95.25 175 GLY A O 1
ATOM 1361 N N . GLY A 1 176 ? -6.658 -7.066 -11.227 1.00 96.69 176 GLY A N 1
ATOM 1362 C CA . GLY A 1 176 ? -6.015 -7.608 -10.035 1.00 96.69 176 GLY A CA 1
ATOM 1363 C C . GLY A 1 176 ? -6.084 -6.700 -8.808 1.00 96.69 176 GLY A C 1
ATOM 1364 O O . GLY A 1 176 ? -5.739 -7.136 -7.712 1.00 96.69 176 GLY A O 1
ATOM 1365 N N . TYR A 1 177 ? -6.545 -5.458 -8.947 1.00 98.31 177 TYR A N 1
ATOM 1366 C CA . TYR A 1 177 ? -6.740 -4.527 -7.833 1.00 98.31 177 TYR A CA 1
ATOM 1367 C C . TYR A 1 177 ? -7.968 -4.884 -6.987 1.00 98.31 177 TYR A C 1
ATOM 1369 O O . TYR A 1 177 ? -9.049 -5.128 -7.518 1.00 98.31 177 TYR A O 1
ATOM 1377 N N . GLY A 1 178 ? -7.833 -4.851 -5.663 1.00 98.31 178 GLY A N 1
ATOM 1378 C CA . GLY A 1 178 ? -8.915 -5.040 -4.695 1.00 98.31 178 GLY A CA 1
ATOM 1379 C C . GLY A 1 178 ? -9.050 -3.862 -3.726 1.00 98.31 178 GLY A C 1
ATOM 1380 O O . GLY A 1 178 ? -8.099 -3.113 -3.500 1.00 98.31 178 GLY A O 1
ATOM 1381 N N . CYS A 1 179 ? -10.248 -3.685 -3.160 1.00 98.06 179 CYS A N 1
ATOM 1382 C CA . CYS A 1 179 ? -10.548 -2.628 -2.182 1.00 98.06 179 CYS A CA 1
ATOM 1383 C C . CYS A 1 179 ? -11.338 -3.122 -0.949 1.00 98.06 179 CYS A C 1
ATOM 1385 O O . CYS A 1 179 ? -11.874 -2.313 -0.193 1.00 98.06 179 CYS A O 1
ATOM 1387 N N . ASP A 1 180 ? -11.465 -4.440 -0.764 1.00 96.94 180 ASP A N 1
ATOM 1388 C CA . ASP A 1 180 ? -12.179 -5.091 0.347 1.00 96.94 180 ASP A CA 1
ATOM 1389 C C . ASP A 1 180 ? -11.250 -5.456 1.522 1.00 96.94 180 ASP A C 1
ATOM 1391 O O . ASP A 1 180 ? -11.607 -6.260 2.381 1.00 96.94 180 ASP A O 1
ATOM 1395 N N . GLY A 1 181 ? -10.045 -4.877 1.585 1.00 91.94 181 GLY A N 1
ATOM 1396 C CA . GLY A 1 181 ? -9.028 -5.254 2.569 1.00 91.94 181 GLY A CA 1
ATOM 1397 C C . GLY A 1 181 ? -9.481 -5.109 4.026 1.00 91.94 181 GLY A C 1
ATOM 1398 O O . GLY A 1 181 ? -9.101 -5.928 4.857 1.00 91.94 181 GLY A O 1
ATOM 1399 N N . ASP A 1 182 ? -10.362 -4.156 4.339 1.00 95.81 182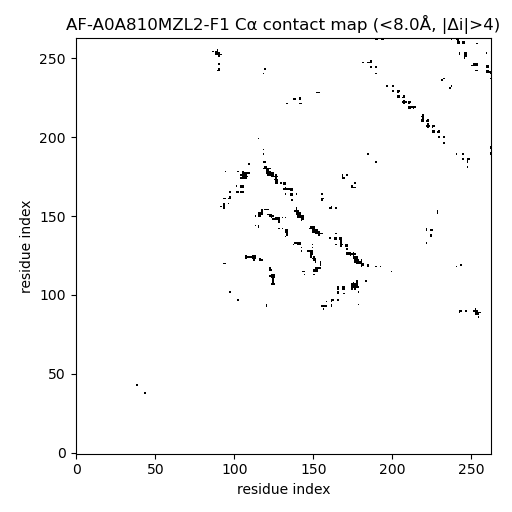 ASP A N 1
ATOM 1400 C CA . ASP A 1 182 ? -10.913 -3.957 5.693 1.00 95.81 182 ASP A CA 1
ATOM 1401 C C . ASP A 1 182 ? -11.819 -5.106 6.174 1.00 95.81 182 ASP A C 1
ATOM 1403 O O . ASP A 1 182 ? -12.032 -5.272 7.386 1.00 95.81 182 ASP A O 1
ATOM 1407 N N . ASP A 1 183 ? -12.327 -5.916 5.243 1.00 96.62 183 ASP A N 1
ATOM 1408 C CA . ASP A 1 183 ? -13.127 -7.113 5.515 1.00 96.62 183 ASP A CA 1
ATOM 1409 C C . ASP A 1 183 ? -12.266 -8.386 5.584 1.00 96.62 183 ASP A C 1
ATOM 1411 O O . ASP A 1 183 ? -12.728 -9.434 6.042 1.00 96.62 183 ASP A O 1
ATOM 1415 N N . ARG A 1 184 ? -11.009 -8.312 5.129 1.00 97.44 184 ARG A N 1
ATOM 1416 C CA . ARG A 1 184 ? -10.139 -9.474 4.898 1.00 97.44 184 ARG A CA 1
ATOM 1417 C C . ARG A 1 184 ? -8.907 -9.500 5.791 1.00 97.44 184 ARG A C 1
ATOM 1419 O O . ARG A 1 184 ? -8.542 -10.560 6.306 1.00 97.44 184 ARG A O 1
ATOM 1426 N N . TRP A 1 185 ? -8.268 -8.351 5.997 1.00 98.12 185 TRP A N 1
ATOM 1427 C CA . TRP A 1 185 ? -7.154 -8.229 6.922 1.00 98.12 185 TRP A CA 1
ATOM 1428 C C . TRP A 1 185 ? -7.634 -8.497 8.343 1.00 98.12 185 TRP A C 1
ATOM 1430 O O . TRP A 1 185 ? -8.556 -7.868 8.860 1.00 98.12 185 TRP A O 1
ATOM 1440 N N . THR A 1 186 ? -6.957 -9.428 9.005 1.00 98.38 186 THR A N 1
ATOM 1441 C CA . THR A 1 186 ? -7.133 -9.653 10.438 1.00 98.38 186 THR A CA 1
ATOM 1442 C C . THR A 1 186 ? -6.009 -8.967 11.205 1.00 98.38 186 THR A C 1
ATOM 1444 O O . THR A 1 186 ? -4.892 -8.857 10.686 1.00 98.38 186 THR A O 1
ATOM 1447 N N . PRO A 1 187 ? -6.240 -8.568 12.469 1.00 98.56 187 PRO A N 1
ATOM 1448 C CA . PRO A 1 187 ? -5.176 -8.035 13.304 1.00 98.56 187 PRO A CA 1
ATOM 1449 C C . PRO A 1 187 ? -3.943 -8.944 13.370 1.00 98.56 187 PRO A C 1
ATOM 1451 O O . PRO A 1 187 ? -2.826 -8.441 13.453 1.00 98.56 187 PRO A O 1
ATOM 1454 N N . ASP A 1 188 ? -4.110 -10.266 13.350 1.00 98.62 188 ASP A N 1
ATOM 1455 C CA . ASP A 1 188 ? -2.984 -11.202 13.403 1.00 98.62 188 ASP A CA 1
ATOM 1456 C C . ASP A 1 188 ? -2.220 -11.267 12.081 1.00 98.62 188 ASP A C 1
ATOM 1458 O O . ASP A 1 188 ? -0.990 -11.266 12.097 1.00 98.62 188 ASP A O 1
ATOM 1462 N N . ALA A 1 189 ? -2.917 -11.235 10.941 1.00 98.44 189 ALA A N 1
ATOM 1463 C CA . ALA A 1 189 ? -2.276 -11.179 9.629 1.00 98.44 189 ALA A CA 1
ATOM 1464 C C . ALA A 1 189 ? -1.430 -9.905 9.459 1.00 98.44 189 ALA A C 1
ATOM 1466 O O . ALA A 1 189 ? -0.302 -9.986 8.978 1.00 98.44 189 ALA A O 1
ATOM 1467 N N . VAL A 1 190 ? -1.912 -8.753 9.940 1.00 98.81 190 VAL A N 1
ATOM 1468 C CA . VAL A 1 190 ? -1.142 -7.494 9.935 1.00 98.81 190 VAL A CA 1
ATOM 1469 C C . VAL A 1 190 ? 0.139 -7.615 10.771 1.00 98.81 190 VAL A C 1
ATOM 1471 O O . VAL A 1 190 ? 1.209 -7.199 10.330 1.00 98.81 190 VAL A O 1
ATOM 1474 N N . ARG A 1 191 ? 0.067 -8.222 11.964 1.00 98.69 191 ARG A N 1
ATOM 1475 C CA . ARG A 1 191 ? 1.251 -8.437 12.821 1.00 98.69 191 ARG A CA 1
ATOM 1476 C C . ARG A 1 191 ? 2.239 -9.425 12.217 1.00 98.69 191 ARG A C 1
ATOM 1478 O O . ARG A 1 191 ? 3.448 -9.232 12.324 1.00 98.69 191 ARG A O 1
ATOM 1485 N N . ILE A 1 192 ? 1.740 -10.484 11.577 1.00 98.62 192 ILE A N 1
ATOM 1486 C CA . ILE A 1 192 ? 2.575 -11.435 10.834 1.00 98.62 192 ILE A CA 1
ATOM 1487 C C . ILE A 1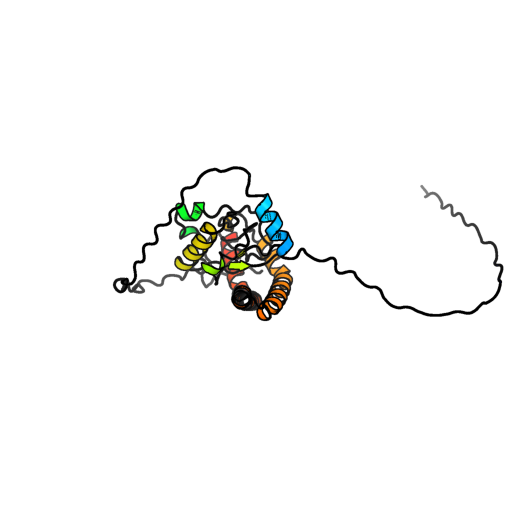 192 ? 3.321 -10.697 9.723 1.00 98.62 192 ILE A C 1
ATOM 1489 O O . ILE A 1 192 ? 4.546 -10.781 9.676 1.00 98.62 192 ILE A O 1
ATOM 1493 N N . TRP A 1 193 ? 2.608 -9.913 8.911 1.00 98.62 193 TRP A N 1
ATOM 1494 C CA . TRP A 1 193 ? 3.210 -9.106 7.852 1.00 98.62 193 TRP A CA 1
ATOM 1495 C C . TRP A 1 193 ? 4.287 -8.161 8.408 1.00 98.62 193 TRP A C 1
ATOM 1497 O O . TRP A 1 193 ? 5.415 -8.147 7.922 1.00 98.62 193 TRP A O 1
ATOM 1507 N N . TRP A 1 194 ? 3.994 -7.445 9.501 1.00 98.69 194 TRP A N 1
ATOM 1508 C CA . TRP A 1 194 ? 4.955 -6.538 10.141 1.00 98.69 194 TRP A CA 1
ATOM 1509 C C . TRP A 1 194 ? 6.209 -7.245 10.670 1.00 98.69 194 TRP A C 1
ATOM 1511 O O . TRP A 1 194 ? 7.322 -6.715 10.587 1.00 98.69 194 TRP A O 1
ATOM 1521 N N . ARG A 1 195 ? 6.052 -8.448 11.228 1.00 98.50 195 ARG A N 1
ATOM 1522 C CA . ARG A 1 195 ? 7.176 -9.264 11.700 1.00 98.50 195 ARG A CA 1
ATOM 1523 C C . ARG A 1 195 ? 8.047 -9.755 10.545 1.00 98.50 195 ARG A C 1
ATOM 1525 O O . ARG A 1 195 ? 9.250 -9.899 10.726 1.00 98.50 195 ARG A O 1
ATOM 1532 N N . GLU A 1 196 ? 7.458 -9.981 9.377 1.00 98.00 196 GLU A N 1
ATOM 1533 C CA . GLU A 1 196 ? 8.167 -10.382 8.160 1.00 98.00 196 GLU A CA 1
ATOM 1534 C C . GLU A 1 196 ? 8.704 -9.196 7.340 1.00 98.00 196 GLU A C 1
ATOM 1536 O O . GLU A 1 196 ? 9.355 -9.415 6.320 1.00 98.00 196 GLU A O 1
ATOM 1541 N N . ARG A 1 197 ? 8.513 -7.944 7.785 1.00 97.75 197 ARG A N 1
ATOM 1542 C CA . ARG A 1 197 ? 8.904 -6.743 7.022 1.00 97.75 197 ARG A CA 1
ATOM 1543 C C . ARG A 1 197 ? 10.376 -6.710 6.607 1.00 97.75 197 ARG A C 1
ATOM 1545 O O . ARG A 1 197 ? 10.688 -6.149 5.566 1.00 97.75 197 ARG A O 1
ATOM 1552 N N . ASP A 1 198 ? 11.278 -7.324 7.374 1.00 97.94 198 ASP A N 1
ATOM 1553 C CA . ASP A 1 198 ? 12.708 -7.352 7.039 1.00 97.94 198 ASP A CA 1
ATOM 1554 C C . ASP A 1 198 ? 12.954 -8.099 5.712 1.00 97.94 198 ASP A C 1
ATOM 1556 O O . ASP A 1 198 ? 13.831 -7.719 4.935 1.00 97.94 198 ASP A O 1
ATOM 1560 N N . ARG A 1 199 ? 12.115 -9.096 5.386 1.00 98.00 199 ARG A N 1
ATOM 1561 C CA . ARG A 1 199 ? 12.099 -9.758 4.071 1.00 98.00 199 ARG A CA 1
ATOM 1562 C C . ARG A 1 199 ? 11.681 -8.789 2.962 1.00 98.00 199 ARG A C 1
ATOM 1564 O O . ARG A 1 199 ? 12.259 -8.827 1.878 1.00 98.00 199 ARG A O 1
ATOM 1571 N N . VAL A 1 200 ? 10.684 -7.939 3.220 1.00 98.25 200 VAL A N 1
ATOM 1572 C CA . VAL A 1 200 ? 10.214 -6.916 2.269 1.00 98.25 200 VAL A CA 1
ATOM 1573 C C . VAL A 1 200 ? 11.316 -5.884 2.030 1.00 98.25 200 VAL A C 1
ATOM 1575 O O . VAL A 1 200 ? 11.637 -5.608 0.878 1.00 98.25 200 VAL A O 1
ATOM 1578 N N . ILE A 1 201 ? 11.947 -5.379 3.097 1.00 98.38 201 ILE A N 1
ATOM 1579 C CA . ILE A 1 201 ? 13.068 -4.429 3.022 1.00 98.38 201 ILE A CA 1
ATOM 1580 C C . ILE A 1 201 ? 14.183 -5.005 2.149 1.00 98.38 201 ILE A C 1
ATOM 1582 O O . ILE A 1 201 ? 14.569 -4.389 1.158 1.00 98.38 201 ILE A O 1
ATOM 1586 N N . GLN A 1 202 ? 14.638 -6.222 2.457 1.00 98.12 202 GLN A N 1
ATOM 1587 C CA . GLN A 1 202 ? 15.704 -6.874 1.703 1.00 98.12 202 GLN A CA 1
ATOM 1588 C C . GLN A 1 202 ? 15.355 -7.018 0.212 1.00 98.12 202 GLN A C 1
ATOM 1590 O O . GLN A 1 202 ? 16.208 -6.784 -0.647 1.00 98.12 202 GLN A O 1
ATOM 1595 N N . TYR A 1 203 ? 14.116 -7.404 -0.105 1.00 98.25 203 TYR A N 1
ATOM 1596 C CA . TYR A 1 203 ? 13.649 -7.527 -1.486 1.00 98.25 203 TYR A CA 1
ATOM 1597 C C . TYR A 1 203 ? 13.661 -6.175 -2.214 1.00 98.25 203 TYR A C 1
ATOM 1599 O O . TYR A 1 203 ? 14.218 -6.062 -3.307 1.00 98.25 203 TYR A O 1
ATOM 1607 N N . VAL A 1 204 ? 13.083 -5.142 -1.597 1.00 98.00 204 VAL A N 1
ATOM 1608 C CA . VAL A 1 204 ? 12.950 -3.794 -2.168 1.00 98.00 204 VAL A CA 1
ATOM 1609 C C . VAL A 1 204 ? 14.317 -3.145 -2.390 1.00 98.00 204 VAL A C 1
ATOM 1611 O O . VAL A 1 204 ? 14.542 -2.546 -3.440 1.00 98.00 204 VAL A O 1
ATOM 1614 N N . GLU A 1 205 ? 15.257 -3.304 -1.459 1.00 97.56 205 GLU A N 1
ATOM 1615 C CA . GLU A 1 205 ? 16.619 -2.775 -1.592 1.00 97.56 205 GLU A CA 1
ATOM 1616 C C . GLU A 1 205 ? 17.378 -3.420 -2.757 1.00 97.56 205 GLU A C 1
ATOM 1618 O O . GLU A 1 205 ? 17.980 -2.717 -3.572 1.00 97.56 205 GLU A O 1
ATOM 1623 N N . GLN A 1 206 ? 17.318 -4.750 -2.881 1.00 97.69 206 GLN A N 1
ATOM 1624 C CA . GLN A 1 206 ? 17.944 -5.468 -3.998 1.00 97.69 206 GLN A CA 1
ATOM 1625 C C . GLN A 1 206 ? 17.328 -5.061 -5.338 1.00 97.69 206 GLN A C 1
ATOM 1627 O O . GLN A 1 206 ? 18.043 -4.831 -6.318 1.00 97.69 206 GLN A O 1
ATOM 1632 N N . LEU A 1 207 ? 15.999 -4.946 -5.378 1.00 97.81 207 LEU A N 1
ATOM 1633 C CA . LEU A 1 207 ? 15.272 -4.530 -6.567 1.00 97.81 207 LEU A CA 1
ATOM 1634 C C . LEU A 1 207 ? 15.642 -3.098 -6.978 1.00 97.81 207 LEU A C 1
ATOM 1636 O O . LEU A 1 207 ? 15.943 -2.854 -8.146 1.00 97.81 207 LEU A O 1
ATOM 1640 N N . SER A 1 208 ? 15.705 -2.180 -6.012 1.00 97.81 208 SER A N 1
ATOM 1641 C CA . SER A 1 208 ? 16.085 -0.783 -6.232 1.00 97.81 208 SER A CA 1
ATOM 1642 C C . SER A 1 208 ? 17.500 -0.673 -6.799 1.00 97.81 208 SER A C 1
ATOM 1644 O O . SER A 1 208 ? 17.700 -0.018 -7.820 1.00 97.81 208 SER A O 1
ATOM 1646 N N . GLN A 1 209 ? 18.478 -1.382 -6.222 1.00 97.31 209 GLN A N 1
ATOM 1647 C CA . GLN A 1 209 ? 19.861 -1.383 -6.721 1.00 97.31 209 GLN A CA 1
ATOM 1648 C C . GLN A 1 209 ? 19.954 -1.835 -8.181 1.00 97.31 209 GLN A C 1
ATOM 1650 O O . GLN A 1 209 ? 20.667 -1.222 -8.978 1.00 97.31 209 GLN A O 1
ATOM 1655 N N . ARG A 1 210 ? 19.209 -2.884 -8.544 1.00 97.38 210 ARG A N 1
ATOM 1656 C CA . ARG A 1 210 ? 19.149 -3.381 -9.922 1.00 97.38 210 ARG A CA 1
ATOM 1657 C C . ARG A 1 210 ? 18.559 -2.341 -10.873 1.00 97.38 210 ARG A C 1
ATOM 1659 O O . ARG A 1 210 ? 19.098 -2.140 -11.958 1.00 97.38 210 ARG A O 1
ATOM 1666 N N . TRP A 1 211 ? 17.473 -1.684 -10.481 1.00 97.62 211 TRP A N 1
ATOM 1667 C CA . TRP A 1 211 ? 16.766 -0.736 -11.340 1.00 97.62 211 TRP A CA 1
ATOM 1668 C C . TRP A 1 211 ? 17.435 0.631 -11.463 1.00 97.62 211 TRP A C 1
ATOM 1670 O O . TRP A 1 211 ? 17.388 1.217 -12.541 1.00 97.62 211 TRP A O 1
ATOM 1680 N N . ILE A 1 212 ? 18.150 1.103 -10.437 1.00 97.38 212 ILE A N 1
ATOM 1681 C CA . ILE A 1 212 ? 18.994 2.310 -10.532 1.00 97.38 212 ILE A CA 1
ATOM 1682 C C . ILE A 1 212 ? 20.023 2.169 -11.659 1.00 97.38 212 ILE A C 1
ATOM 1684 O O . ILE A 1 212 ? 20.288 3.126 -12.386 1.00 97.38 212 ILE A O 1
ATOM 1688 N N . ALA A 1 213 ? 20.596 0.973 -11.810 1.00 96.69 213 ALA A N 1
ATOM 1689 C CA . ALA A 1 213 ? 21.597 0.672 -12.827 1.00 96.69 213 ALA A CA 1
ATOM 1690 C C . ALA A 1 213 ? 20.999 0.306 -14.200 1.00 96.69 213 ALA A C 1
ATOM 1692 O O . ALA A 1 213 ? 21.755 0.017 -15.128 1.00 96.69 213 ALA A O 1
ATOM 1693 N N . SER A 1 214 ? 19.670 0.292 -14.347 1.00 97.19 214 SER A N 1
ATOM 1694 C CA . SER A 1 214 ? 19.021 -0.112 -15.593 1.00 97.19 214 SER A CA 1
ATOM 1695 C C . SER A 1 214 ? 19.189 0.923 -16.703 1.00 97.19 214 SER A C 1
ATOM 1697 O O . SER A 1 214 ? 19.177 2.133 -16.469 1.00 97.19 214 SER A O 1
ATOM 1699 N N . GLU A 1 215 ? 19.266 0.452 -17.948 1.00 97.31 215 GLU A N 1
ATOM 1700 C CA . GLU A 1 215 ? 19.197 1.297 -19.143 1.00 97.31 215 GLU A CA 1
ATOM 1701 C C . GLU A 1 215 ? 17.770 1.787 -19.433 1.00 97.31 215 GLU A C 1
ATOM 1703 O O . GLU A 1 215 ? 17.595 2.823 -20.088 1.00 97.31 215 GLU A O 1
ATOM 1708 N N . ARG A 1 216 ? 16.741 1.132 -18.882 1.00 95.06 216 ARG A N 1
ATOM 1709 C CA . ARG A 1 216 ? 15.347 1.535 -19.069 1.00 95.06 216 ARG A CA 1
ATOM 1710 C C . ARG A 1 216 ? 14.962 2.692 -18.145 1.00 95.06 216 ARG A C 1
ATOM 1712 O O . ARG A 1 216 ? 15.265 2.694 -16.955 1.00 95.06 216 ARG A O 1
ATOM 1719 N N . ALA A 1 217 ? 14.309 3.707 -18.707 1.00 94.06 217 ALA A N 1
ATOM 1720 C CA . ALA A 1 217 ? 13.950 4.916 -17.964 1.00 94.06 217 ALA A CA 1
ATO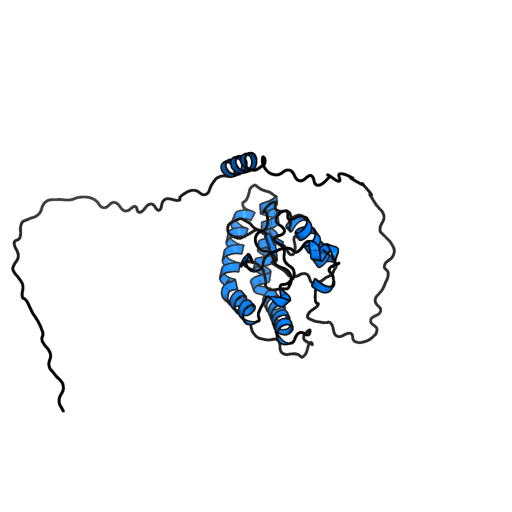M 1721 C C . ALA A 1 217 ? 12.821 4.695 -16.947 1.00 94.06 217 ALA A C 1
ATOM 1723 O O . ALA A 1 217 ? 12.845 5.314 -15.888 1.00 94.06 217 ALA A O 1
ATOM 1724 N N . ASP A 1 218 ? 11.876 3.813 -17.260 1.00 93.62 218 ASP A N 1
ATOM 1725 C CA . ASP A 1 218 ? 10.771 3.423 -16.382 1.00 93.62 218 ASP A CA 1
ATOM 1726 C C . ASP A 1 218 ? 11.258 2.645 -15.151 1.00 93.62 218 ASP A C 1
ATOM 1728 O O . ASP A 1 218 ? 10.846 2.952 -14.039 1.00 93.62 218 ASP A O 1
ATOM 1732 N N . GLU A 1 219 ? 12.210 1.722 -15.309 1.00 96.38 219 GLU A N 1
ATOM 1733 C CA . GLU A 1 219 ? 12.836 1.038 -14.169 1.00 96.38 219 GLU A CA 1
ATOM 1734 C C . GLU A 1 219 ? 13.569 2.029 -13.254 1.00 96.38 219 GLU A C 1
ATOM 1736 O O . GLU A 1 219 ? 13.403 1.981 -12.036 1.00 96.38 219 GLU A O 1
ATOM 1741 N N . ARG A 1 220 ? 14.329 2.979 -13.818 1.00 95.94 220 ARG A N 1
ATOM 1742 C CA . ARG A 1 220 ? 15.005 4.014 -13.014 1.00 95.94 220 ARG A CA 1
ATOM 1743 C C . ARG A 1 220 ? 14.027 4.924 -12.268 1.00 95.94 220 ARG A C 1
ATOM 1745 O O . ARG A 1 220 ? 14.334 5.326 -11.150 1.00 95.94 220 ARG A O 1
ATOM 1752 N N . GLU A 1 221 ? 12.879 5.252 -12.863 1.00 94.56 221 GLU A N 1
ATOM 1753 C CA . GLU A 1 221 ? 11.802 5.980 -12.177 1.00 94.56 221 GLU A CA 1
ATOM 1754 C C . GLU A 1 221 ? 11.240 5.142 -11.023 1.00 94.56 221 GLU A C 1
ATOM 1756 O O . GLU A 1 221 ? 11.232 5.600 -9.880 1.00 94.56 221 GLU A O 1
ATOM 1761 N N . ALA A 1 222 ? 10.875 3.885 -11.286 1.00 96.38 222 ALA A N 1
ATOM 1762 C CA . ALA A 1 222 ? 10.312 2.994 -10.279 1.00 96.38 222 ALA A CA 1
ATOM 1763 C C . ALA A 1 222 ? 11.294 2.721 -9.125 1.00 96.38 222 ALA A C 1
ATOM 1765 O O . ALA A 1 222 ? 10.880 2.506 -7.984 1.00 96.38 222 ALA A O 1
ATOM 1766 N N . ALA A 1 223 ? 12.603 2.796 -9.385 1.00 97.56 223 ALA A N 1
ATOM 1767 C CA . ALA A 1 223 ? 13.629 2.682 -8.359 1.00 97.56 223 ALA A CA 1
ATOM 1768 C C . ALA A 1 223 ? 13.559 3.786 -7.292 1.00 97.56 223 ALA A C 1
ATOM 1770 O O . ALA A 1 223 ? 13.863 3.499 -6.133 1.00 97.56 223 ALA A O 1
ATOM 1771 N N . ALA A 1 224 ? 13.136 5.005 -7.649 1.00 94.25 224 ALA A N 1
ATOM 1772 C CA . ALA A 1 224 ? 12.912 6.079 -6.681 1.00 94.25 224 ALA A CA 1
ATOM 1773 C C . ALA A 1 224 ? 11.741 5.733 -5.745 1.00 94.25 224 ALA A C 1
ATOM 1775 O O . ALA A 1 224 ? 11.882 5.814 -4.528 1.00 94.25 224 ALA A O 1
ATOM 1776 N N . GLY A 1 225 ? 10.635 5.215 -6.293 1.00 96.94 225 GLY A N 1
ATOM 1777 C CA . GLY A 1 225 ? 9.515 4.722 -5.485 1.00 96.94 225 GLY A CA 1
ATOM 1778 C C . GLY A 1 225 ? 9.908 3.567 -4.553 1.00 96.94 225 GLY A C 1
ATOM 1779 O O . GLY A 1 225 ? 9.457 3.509 -3.412 1.00 96.94 225 GLY A O 1
ATOM 1780 N N . LEU A 1 226 ? 10.805 2.671 -4.987 1.00 98.31 226 LEU A N 1
ATOM 1781 C CA . LEU A 1 226 ? 11.344 1.615 -4.118 1.00 98.31 226 LEU A CA 1
ATOM 1782 C C . LEU A 1 226 ? 12.164 2.183 -2.951 1.00 98.31 226 LEU A C 1
ATOM 1784 O O . LEU A 1 226 ? 12.076 1.667 -1.839 1.00 98.31 226 LEU A O 1
ATOM 1788 N N . GLN A 1 227 ? 12.939 3.249 -3.170 1.00 97.75 227 GLN A N 1
ATOM 1789 C CA . GLN A 1 227 ? 13.670 3.930 -2.093 1.00 97.75 227 GLN A CA 1
ATOM 1790 C C . GLN A 1 227 ? 12.717 4.607 -1.101 1.00 97.75 227 GLN A C 1
ATOM 1792 O O . GLN A 1 227 ? 12.930 4.535 0.116 1.00 97.75 227 GLN A O 1
ATOM 1797 N N . ASP A 1 228 ? 11.636 5.204 -1.603 1.00 97.69 228 ASP A N 1
ATOM 1798 C CA . ASP A 1 228 ? 10.576 5.766 -0.768 1.00 97.69 228 ASP A CA 1
ATOM 1799 C C . ASP A 1 228 ? 9.884 4.680 0.057 1.00 97.69 228 ASP A C 1
ATOM 1801 O O . ASP A 1 228 ? 9.626 4.875 1.247 1.00 97.69 228 ASP A O 1
ATOM 1805 N N . PHE A 1 229 ? 9.629 3.509 -0.535 1.00 98.44 229 PHE A N 1
ATOM 1806 C CA . PHE A 1 229 ? 9.038 2.387 0.185 1.00 98.44 229 PHE A CA 1
ATOM 1807 C C . PHE A 1 229 ? 9.984 1.821 1.250 1.00 98.44 229 PHE A C 1
ATOM 1809 O O . PHE A 1 229 ? 9.558 1.604 2.384 1.00 98.44 229 PHE A O 1
ATOM 1816 N N . ALA A 1 230 ? 11.274 1.663 0.945 1.00 98.12 230 ALA A N 1
ATOM 1817 C CA . ALA A 1 230 ? 12.278 1.257 1.929 1.00 98.12 230 ALA A CA 1
ATOM 1818 C C . ALA A 1 230 ? 12.317 2.221 3.129 1.00 98.12 230 ALA A C 1
ATOM 1820 O O . ALA A 1 230 ? 12.285 1.788 4.282 1.00 98.12 230 ALA A O 1
ATOM 1821 N N . SER A 1 231 ? 12.287 3.530 2.864 1.00 98.00 231 SER A N 1
ATOM 1822 C CA . SER A 1 231 ? 12.233 4.566 3.903 1.00 98.00 231 SER A CA 1
ATOM 1823 C C . SER A 1 231 ? 10.928 4.516 4.706 1.00 98.00 231 SER A C 1
ATOM 18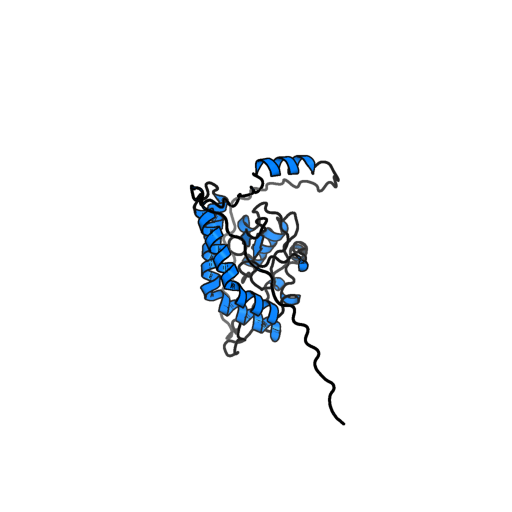25 O O . SER A 1 231 ? 10.925 4.720 5.920 1.00 98.00 231 SER A O 1
ATOM 1827 N N . TYR A 1 232 ? 9.811 4.211 4.043 1.00 98.44 232 TYR A N 1
ATOM 1828 C CA . TYR A 1 232 ? 8.505 4.068 4.675 1.00 98.44 232 TYR A CA 1
ATOM 1829 C C . TYR A 1 232 ? 8.453 2.869 5.636 1.00 98.44 232 TYR A C 1
ATOM 1831 O O . TYR A 1 232 ? 7.991 3.027 6.768 1.00 98.44 232 TYR A O 1
ATOM 1839 N N . LEU A 1 233 ? 9.001 1.717 5.225 1.00 98.31 233 LEU A N 1
ATOM 1840 C CA . LEU A 1 233 ? 9.053 0.466 5.997 1.00 98.31 233 LEU A CA 1
ATOM 1841 C C . LEU A 1 233 ? 9.776 0.616 7.343 1.00 98.31 233 LEU A C 1
ATOM 1843 O O . LEU A 1 233 ? 9.360 0.013 8.333 1.00 98.31 233 LEU A O 1
ATOM 1847 N N . VAL A 1 234 ? 10.846 1.416 7.391 1.00 97.19 234 VAL A N 1
ATOM 1848 C CA . VAL A 1 234 ? 11.635 1.662 8.617 1.00 97.19 234 VAL A CA 1
ATOM 1849 C C . VAL A 1 234 ? 11.193 2.906 9.393 1.00 97.19 234 VAL A C 1
ATOM 1851 O O . VAL A 1 234 ? 11.702 3.160 10.484 1.00 97.19 234 VAL A O 1
ATOM 1854 N N . GLY A 1 235 ? 10.270 3.686 8.833 1.00 96.38 235 GLY A N 1
ATOM 1855 C CA . GLY A 1 235 ? 9.797 4.946 9.391 1.00 96.38 235 GLY A CA 1
ATOM 1856 C C . GLY A 1 235 ? 8.306 4.903 9.750 1.00 96.38 235 GLY A C 1
ATOM 1857 O O . GLY A 1 235 ? 7.903 4.129 10.626 1.00 96.38 235 GLY A O 1
ATOM 1858 N N . PRO A 1 236 ? 7.469 5.752 9.122 1.00 97.19 236 PRO A N 1
ATOM 1859 C CA . PRO A 1 236 ? 6.122 6.025 9.618 1.00 97.19 236 PRO A CA 1
ATOM 1860 C C . PRO A 1 236 ? 5.116 4.888 9.395 1.00 97.19 236 PRO A C 1
ATOM 1862 O O . PRO A 1 236 ? 4.029 4.941 9.965 1.00 97.19 236 PRO A O 1
ATOM 1865 N N . LEU A 1 237 ? 5.460 3.834 8.642 1.00 98.44 237 LEU A N 1
ATOM 1866 C CA . LEU A 1 237 ? 4.556 2.698 8.443 1.00 98.44 237 LEU A CA 1
ATOM 1867 C C . LEU A 1 237 ? 4.141 2.038 9.766 1.00 98.44 237 LEU A C 1
ATOM 1869 O O . LEU A 1 237 ? 3.015 1.562 9.894 1.00 98.44 237 LEU A O 1
ATOM 1873 N N . SER A 1 238 ? 5.028 2.023 10.763 1.00 98.31 238 SER A N 1
ATOM 1874 C CA . SER A 1 238 ? 4.699 1.455 12.073 1.00 98.31 238 SER A CA 1
ATOM 1875 C C . SER A 1 238 ? 3.511 2.162 12.738 1.00 98.31 238 SER A C 1
ATOM 1877 O O . SER A 1 238 ? 2.620 1.497 13.264 1.00 98.31 238 SER A O 1
ATOM 1879 N N . ASP A 1 239 ? 3.443 3.490 12.683 1.00 97.56 239 ASP A N 1
ATOM 1880 C CA . ASP A 1 239 ? 2.330 4.242 13.266 1.00 97.56 239 ASP A CA 1
ATOM 1881 C C . ASP A 1 239 ? 1.046 4.053 12.452 1.00 97.56 239 ASP A C 1
ATOM 1883 O O . ASP A 1 239 ? -0.016 3.808 13.030 1.00 97.56 239 ASP A O 1
ATOM 1887 N N . ASP A 1 240 ? 1.152 4.047 11.122 1.00 97.88 240 ASP A N 1
ATOM 1888 C CA . ASP A 1 240 ? 0.017 3.811 10.228 1.00 97.88 240 ASP A CA 1
ATOM 1889 C C . ASP A 1 240 ? -0.622 2.437 10.461 1.00 97.88 240 ASP A C 1
ATOM 1891 O O . ASP A 1 240 ? -1.840 2.332 10.614 1.00 97.88 240 ASP A O 1
ATOM 1895 N N . LEU A 1 241 ? 0.186 1.377 10.567 1.00 98.62 241 LEU A N 1
ATOM 1896 C CA . LEU A 1 241 ? -0.325 0.031 10.831 1.00 98.62 241 LEU A CA 1
ATOM 1897 C C . LEU A 1 241 ? -0.928 -0.094 12.228 1.00 98.62 241 LEU A C 1
ATOM 1899 O O . LEU A 1 241 ? -1.860 -0.869 12.420 1.00 98.62 241 LEU A O 1
ATOM 1903 N N . ARG A 1 242 ? -0.444 0.660 13.218 1.00 98.62 242 ARG A N 1
ATOM 1904 C CA . ARG A 1 242 ? -1.037 0.666 14.564 1.00 98.62 242 ARG A CA 1
ATOM 1905 C C . ARG A 1 242 ? -2.382 1.381 14.595 1.00 98.62 242 ARG A C 1
ATOM 1907 O O . ARG A 1 242 ? -3.286 0.924 15.295 1.00 98.62 242 ARG A O 1
ATOM 1914 N N . ILE A 1 243 ? -2.531 2.459 13.826 1.00 98.19 243 ILE A N 1
ATOM 1915 C CA . ILE A 1 243 ? -3.822 3.116 13.589 1.00 98.19 243 ILE A CA 1
ATOM 1916 C C . ILE A 1 243 ? -4.764 2.150 12.862 1.00 98.19 243 ILE A C 1
ATOM 1918 O O . ILE A 1 243 ? -5.910 1.982 13.279 1.00 98.19 243 ILE A O 1
ATOM 1922 N N . TYR A 1 244 ? -4.274 1.452 11.838 1.00 98.38 244 TYR A N 1
ATOM 1923 C CA . TYR A 1 244 ? -5.071 0.479 11.097 1.00 98.38 244 TYR A CA 1
ATOM 1924 C C . TYR A 1 244 ? -5.496 -0.720 11.957 1.00 98.38 244 TYR A C 1
ATOM 1926 O O . TYR A 1 244 ? -6.663 -1.102 11.963 1.00 98.38 244 TYR A O 1
ATOM 1934 N N . LEU A 1 245 ? -4.593 -1.269 12.774 1.00 98.50 245 LEU A N 1
ATOM 1935 C CA . LEU A 1 245 ? -4.915 -2.308 13.756 1.00 98.50 245 LEU A CA 1
ATOM 1936 C C . LEU A 1 245 ? -6.003 -1.855 14.729 1.00 98.50 245 LEU A C 1
ATOM 1938 O O . LEU A 1 245 ? -6.884 -2.645 15.063 1.00 98.50 245 LEU A O 1
ATOM 1942 N N . TYR A 1 246 ? -5.939 -0.603 15.188 1.00 98.44 246 TYR A N 1
ATOM 1943 C CA . TYR A 1 246 ? -6.980 -0.027 16.034 1.00 98.44 246 TYR A CA 1
ATOM 1944 C C . TYR A 1 246 ? -8.333 -0.054 15.320 1.00 98.44 246 TYR A C 1
ATOM 1946 O O . TYR A 1 246 ? -9.309 -0.544 15.882 1.00 98.44 246 TYR A O 1
ATOM 1954 N N . TRP A 1 247 ? -8.376 0.413 14.069 1.00 97.75 247 TRP A N 1
ATOM 1955 C CA . TRP A 1 247 ? -9.581 0.382 13.243 1.00 97.75 247 TRP A CA 1
ATOM 1956 C C . TRP A 1 247 ? -10.127 -1.039 13.063 1.00 97.75 247 TRP A C 1
ATOM 1958 O O . TRP A 1 247 ? -11.316 -1.257 13.274 1.00 97.75 247 TRP A O 1
ATOM 1968 N N . LEU A 1 248 ? -9.285 -2.027 12.751 1.00 98.00 248 LEU A N 1
ATOM 1969 C CA . LEU A 1 248 ? -9.728 -3.414 12.567 1.00 98.00 248 LEU A CA 1
ATOM 1970 C C . LEU A 1 248 ? -10.351 -4.020 13.837 1.00 98.00 248 LEU A C 1
ATOM 1972 O O . LEU A 1 248 ? -11.292 -4.809 13.736 1.00 98.00 248 LEU A O 1
ATOM 1976 N N . ILE A 1 249 ? -9.827 -3.662 15.015 1.00 97.88 249 ILE A N 1
ATOM 1977 C CA . ILE A 1 249 ? -10.277 -4.183 16.316 1.00 97.88 249 ILE A CA 1
ATOM 1978 C C . ILE A 1 249 ? -11.538 -3.459 16.797 1.00 97.88 249 ILE A C 1
ATOM 1980 O O . ILE A 1 249 ? -12.514 -4.103 17.170 1.00 97.88 249 ILE A O 1
ATOM 1984 N N . GLU A 1 250 ? -11.514 -2.128 16.796 1.00 97.44 250 GLU A N 1
ATOM 1985 C CA . GLU A 1 250 ? -12.538 -1.293 17.436 1.00 97.44 250 GLU A CA 1
ATOM 1986 C C . GLU A 1 250 ? -13.610 -0.804 16.453 1.00 97.44 250 GLU A C 1
ATOM 1988 O O . GLU A 1 250 ? -14.646 -0.290 16.873 1.00 97.44 250 GLU A O 1
ATOM 1993 N N . ARG A 1 251 ? -13.361 -0.925 15.140 1.00 95.38 251 ARG A N 1
ATOM 1994 C CA . ARG A 1 251 ? -14.222 -0.436 14.045 1.00 95.38 251 ARG A CA 1
ATOM 1995 C C . ARG A 1 251 ? -14.610 1.040 14.196 1.00 95.38 251 ARG A C 1
ATOM 1997 O O . ARG A 1 251 ? -15.707 1.464 13.842 1.00 95.38 251 ARG A O 1
ATOM 2004 N N . ARG A 1 252 ? -13.670 1.829 14.725 1.00 95.31 252 ARG A N 1
ATOM 2005 C CA . ARG A 1 252 ? -13.706 3.295 14.826 1.00 95.31 252 ARG A CA 1
ATOM 2006 C C . ARG A 1 252 ? -12.292 3.866 14.746 1.00 95.31 252 ARG A C 1
ATOM 2008 O O . ARG A 1 252 ? -11.330 3.180 15.090 1.00 95.31 252 ARG A O 1
ATOM 2015 N N . SER A 1 253 ? -12.159 5.126 14.334 1.00 94.69 253 SER A N 1
ATOM 2016 C CA . SER A 1 253 ? -10.865 5.812 14.406 1.00 94.69 253 SER A CA 1
ATOM 2017 C C . SER A 1 253 ? -10.401 5.942 15.866 1.00 94.69 253 SER A C 1
ATOM 2019 O O . SER A 1 253 ? -11.234 6.196 16.750 1.00 94.69 253 SER A O 1
ATOM 2021 N N . PRO A 1 254 ? -9.089 5.816 16.144 1.00 96.00 254 PRO A N 1
ATOM 2022 C CA . PRO A 1 254 ? -8.552 6.186 17.443 1.00 96.00 254 PRO A CA 1
ATOM 2023 C C . PRO A 1 254 ? -8.648 7.700 17.659 1.00 96.00 254 PRO A C 1
ATOM 2025 O O . PRO A 1 254 ? -8.512 8.493 16.723 1.00 96.00 254 PRO A O 1
ATOM 2028 N N . ASN A 1 255 ? -8.857 8.088 18.914 1.00 93.44 255 ASN A N 1
ATOM 2029 C CA . ASN A 1 255 ? -8.673 9.451 19.399 1.00 93.44 255 ASN A CA 1
ATOM 2030 C C . ASN A 1 255 ? -7.199 9.685 19.775 1.00 93.44 255 ASN A C 1
ATOM 2032 O O . ASN A 1 255 ? -6.496 8.725 20.094 1.00 93.44 255 ASN A O 1
ATOM 2036 N N . PRO A 1 256 ? -6.732 10.944 19.874 1.00 89.25 256 PRO A N 1
ATOM 2037 C CA . PRO A 1 256 ? -5.351 11.243 20.272 1.00 89.25 256 PRO A CA 1
ATOM 2038 C C . PRO A 1 256 ? -4.916 10.674 21.635 1.00 89.25 256 PRO A C 1
ATOM 2040 O O . PRO A 1 256 ? -3.726 10.489 21.871 1.00 89.25 256 PRO A O 1
ATOM 2043 N N . SER A 1 257 ? -5.859 10.406 22.544 1.00 91.12 257 SER A N 1
ATOM 2044 C CA . SER A 1 257 ? -5.587 9.811 23.860 1.00 91.12 257 SER A CA 1
ATOM 2045 C C . SER A 1 257 ? -5.700 8.284 23.893 1.00 91.12 257 SER A C 1
ATOM 2047 O O . SER A 1 257 ? -5.397 7.682 24.924 1.00 91.12 257 SER A O 1
ATOM 2049 N N . ASP A 1 258 ? -6.180 7.652 22.819 1.00 95.31 258 ASP A N 1
ATOM 2050 C CA . ASP A 1 258 ? -6.335 6.201 22.771 1.00 95.31 258 ASP A CA 1
ATOM 2051 C C . ASP A 1 258 ? -4.960 5.522 22.689 1.00 95.31 258 ASP A C 1
ATOM 2053 O O . ASP A 1 258 ? -4.057 5.939 21.962 1.00 95.31 258 ASP A O 1
ATOM 2057 N N . ARG A 1 259 ? -4.790 4.425 23.434 1.00 96.19 259 ARG A N 1
ATOM 2058 C CA . ARG A 1 259 ? -3.576 3.613 23.342 1.00 96.19 259 ARG A CA 1
ATOM 2059 C C . ARG A 1 259 ? -3.650 2.731 22.099 1.00 96.19 259 ARG A C 1
ATOM 2061 O O . ARG A 1 259 ? -4.452 1.803 22.054 1.00 96.19 259 ARG A O 1
ATOM 2068 N N . LEU A 1 260 ? -2.765 2.969 21.134 1.00 97.62 260 LEU A N 1
ATOM 2069 C CA . LEU A 1 260 ? -2.710 2.152 19.922 1.00 97.62 260 LEU A CA 1
ATOM 2070 C C . LEU A 1 260 ? -2.153 0.736 20.199 1.00 97.62 260 LEU A C 1
ATOM 2072 O O . LEU A 1 260 ? -1.131 0.627 20.900 1.00 97.62 260 LEU A O 1
ATOM 2076 N N . PRO A 1 261 ? -2.761 -0.326 19.624 1.00 97.75 261 PRO A N 1
ATOM 2077 C CA . PRO A 1 261 ? -2.278 -1.699 19.704 1.00 97.75 261 PRO A CA 1
ATOM 2078 C C . PRO A 1 261 ? -0.800 -1.832 19.314 1.00 97.75 261 PRO A C 1
ATOM 2080 O O . PRO A 1 261 ? -0.304 -1.056 18.492 1.00 97.75 261 PRO A O 1
ATOM 2083 N N . PRO A 1 262 ? -0.072 -2.798 19.894 1.00 97.50 262 PRO A N 1
ATOM 2084 C CA . PRO A 1 262 ? 1.257 -3.150 19.418 1.00 97.50 262 PRO A CA 1
ATOM 2085 C C . PRO A 1 262 ? 1.180 -3.957 18.111 1.00 97.50 262 PRO A C 1
ATOM 2087 O O . PRO A 1 262 ? 0.204 -4.687 17.876 1.00 97.50 262 PRO A O 1
ATOM 2090 N N . LEU A 1 263 ? 2.239 -3.824 17.307 1.00 96.00 263 LEU A N 1
ATOM 2091 C CA . LEU A 1 263 ? 2.533 -4.670 16.148 1.00 96.00 263 LEU A CA 1
ATOM 2092 C C . LEU A 1 263 ? 3.245 -5.958 16.572 1.00 96.00 263 LEU A C 1
ATOM 2094 O O . LEU A 1 263 ? 4.013 -5.903 17.560 1.00 96.00 263 LEU A O 1
#

pLDDT: mean 76.52, std 28.48, range [26.92, 98.81]

Organism: NCBI:txid338584

Radius of gyration: 29.13 Å; Cα contacts (8 Å, |Δi|>4): 295; chains: 1; bounding box: 71×91×72 Å

=== Feature glossary ===
The record interleaves many kinds of information about one protein. Here is each kind framed as the question it answers.

Q: What are the backbone torsion angles?
A: φ (phi) and ψ (psi) are the two rotatable backbone dihedrals per residue: φ is the C(i-1)–N–Cα–C torsion, ψ is the N–Cα–C–N(i+1) torsion, both in degrees on (−180°, 180°]. α-helical residues cluster near (−60°, −45°); β-strand residues near (−120°, +130°). A Ramachandran plot is simply a scatter of (φ, ψ) for every residue.

Q: What is the amino-acid chain?
A: This is the polypeptide sequence — one letter per residue, N-terminus first. Length ranges from a few dozen residues for small domains to over a thousand for large multi-domain proteins.

Q: How mobile is each atom in the crystal?
A: For experimental (PDB) structures, the B-factor (temperature factor) quantifies the positional spread of each atom in the crystal — a combination of thermal vibration and static disorder — in units of Å². High B-factors mark flexible loops or poorly resolved regions; low B-factors mark the rigid, well-ordered core.

Q: Are the domains correctly placed relative to each other?
A: Predicted Aligned Error (PAE) is an AlphaFold confidence matrix: entry (i, j) is the expected error in the position of residue j, in ångströms, when the prediction is superimposed on the true structure at residue i. Low PAE within a block of residues means that block is internally rigid and well-predicted; high PAE between two blocks means their relative placement is uncertain even if each block individually is confident.

Q: How confident is the AlphaFold model at each residue?
A: pLDDT is the predicted lDDT-Cα score: AlphaFold's confidence that the local environment of each residue (all inter-atomic distances within 15 Å) is correctly placed. It is a per-residue number between 0 and 100, with higher meaning more reliable.

Q: What family and function is it annotated with?
A: Functional annotations link the protein to curated databases. InterPro entries identify conserved domains and families by matching the sequence against member-database signatures (Pfam, PROSITE, CDD, …). Gene Ontology (GO) terms describe molecular function, biological process, and cellular component in a controlled vocabulary. CATH places the structure in a hierarchical fold classification (Class/Architecture/Topology/Homologous-superfamily). The organism is the source species.

Q: How big and how compact is the whole molecule?
A: Three whole-structure scalars: the radius of gyration (RMS distance of Cα from centroid, in Å), the count of Cα–Cα contacts (pairs closer than 8 Å and separated by more than four residues in sequence — i.e. tertiary, not local, contacts), and the bounding-box dimensions. Together they distinguish compact globular folds from extended fibres or disordered chains.

Q: What known structures does this most resemble?
A: The Foldseek neighbor list gives the closest experimentally determined structures in the PDB, ranked by structural alignment. TM-score near 1 means near-identical fold; near 0.3 means only rough topology match. This is how one finds what a novel AlphaFold prediction most resembles in the solved-structure universe.

Q: Which residues are buried vs exposed?
A: SASA measures how much of the protein is reachable by solvent. It is computed by rolling a water-sized probe over the atomic surface and summing the exposed area (Å²). Per-residue SASA distinguishes core (buried, low SASA) from surface (exposed, high SASA) residues; total SASA is a whole-molecule size measure.

Q: Which residues are in helices, strands, or loops?
A: Eight-state secondary structure (DSSP): H is the canonical α-helix, G the tighter 3₁₀-helix, I the wider π-helix; E/B are β-structure, T and S are turns and bends, and '-' is everything else. DSSP derives these from the pattern of main-chain N–H···O=C hydrogen bonds, not from the sequence.

Q: Where is each backbone atom in 3D?
A: Structure coordinates are given as an mmCIF _atom_site loop: one row per atom with element, residue name, chain id, sequence number, and x/y/z position in Å. Only the four main-chain atoms per residue are included here; side chains are omitted to keep the record compact.

Q: What if only a Cα trace is available?
A: Three-state secondary structure (P-SEA) collapses the eight DSSP classes into helix (a), strand (b), and coil (c). P-SEA assigns these from Cα geometry alone — distances and angles — without requiring backbone oxygens, so it works on any Cα trace.

Q: What do the rendered images show?
A: The six renders are orthographic views along the three Cartesian axes in both directions. Representation (cartoon, sticks, or surface) and color scheme (sequence-rainbow or by-chain) vary across proteins so the training set covers all the common visualization conventions.

Q: What does the local fold look like, residue by residue?
A: Foldseek's 3Di representation compresses backbone geometry into a per-residue letter drawn from a learned twenty-state alphabet. It captures the tertiary interaction pattern around each residue — which residues are packed against it in space, regardless of where they are in sequence.

Q: What do the diagnostic plots show?
A: The contact map is a binary N×N matrix image: pixel (i, j) is dark where Cα_i and Cα_j are within 8 Å and |i−j|>4. Because the |i−j|>4 filter removes local helical contacts, off-diagonal stripes parallel to the main diagonal indicate parallel β-sheets; stripes perpendicular to it indicate antiparallel β-sheets. The Ramachandran plot scatters every residue's (φ, ψ) pair against the sterically allowed regions. The PAE heatmap renders the predicted-aligned-error matrix.